Protein AF-A0A0W0Z519-F1 (afdb_monomer_lite)

Radius of gyration: 29.98 Å; chains: 1; bounding box: 74×45×87 Å

pLDDT: mean 71.34, std 19.14, range [30.98, 95.44]

Sequence (289 aa):
MKCSACGYVRKGTDLAPAWQCPSCKIAYIKSECGLLWMSIHPTEKDIPKNMNAAYIIFNGNKLYHFNKINKFPLSDGVTLNEDNRKAVVLILAQLKSSIKVSEEQKILSKNLTQEQINIFKAIMSSKNEHSSNGSSKWYRWLLSLSRCYKKNRSENPEINDKTATEILENNFLNRHLKLILLFLNIFLVVVWMFYLTNSYYNPEINNKIQNESSKNINTKAANHAATINLSGIDLNKISNYAEASATLASDCKINVQVYHKYDENCKKSLKLLREIEPEFKKHLKCNKK

Foldseek 3Di:
DAAQQQRDDDDPPQPDPPQADSPQRDGSVQRFEFEKEAADDDDPVLDPPSHQWYWYQYLLFWIWIDGNRVDDDTDPTQGQDPLLSVLVVVQLVVLVDDDDPPDRMDTSGRHDDSVNSVSSVVSVVCVVPPDDDPPPPVSVVVVVVVVVVVVPPPDDDDDDDDPCPVVVVVVVVVVVVVVVVVVVVVVVVVVVVVVVVVVVPPPPPVVPPPDPPDDDDDDDDDDPPPPPPPVPDPVVLVVVLVVLLVVLVVVQVCCCSSPVDRDVSVVSSVVSVVVCVVVVVVPVVPPDD

Secondary structure (DSSP, 8-state):
-B-TTT-PBPPTT--S-TTB-TTT--BGGG--EEEEEESS---GGGS-TT-SEEEEEETTTEEEEEEGGG-SPP---EE--HHHHHHHHHHHHHTT----TT-SEEEEES---HHHHHHHHHHHHGGG--SSS-HHHHHHHHHHHHHHHTT---------SSSHHHHHHHHHHHHHHHHHHHHHHHHHHHHHHHHHHHHHT-TTSTTSSS---S----------------TT--HHHHHHHHHHHHHHHHHHHHHHHHH----HHHHHHHHHHHHHHHHHHHHHTTS--

Structure (mmCIF, N/CA/C/O backbone):
data_AF-A0A0W0Z519-F1
#
_entry.id   AF-A0A0W0Z519-F1
#
loop_
_atom_site.group_PDB
_atom_site.id
_atom_site.type_symbol
_atom_site.label_atom_id
_atom_site.label_alt_id
_atom_site.label_comp_id
_atom_site.label_asym_id
_atom_site.label_entity_id
_atom_site.label_seq_id
_atom_site.pdbx_PDB_ins_code
_atom_site.Cartn_x
_atom_site.Cartn_y
_atom_site.Cartn_z
_atom_site.occupancy
_atom_site.B_iso_or_equiv
_atom_site.auth_seq_id
_atom_site.auth_comp_id
_atom_site.auth_asym_id
_atom_site.auth_atom_id
_atom_site.pdbx_PDB_model_num
ATOM 1 N N . MET A 1 1 ? 11.277 -15.869 -14.700 1.00 81.44 1 MET A N 1
ATOM 2 C CA . MET A 1 1 ? 11.768 -14.908 -13.679 1.00 81.44 1 MET A CA 1
ATOM 3 C C . MET A 1 1 ? 10.829 -13.708 -13.606 1.00 81.44 1 MET A C 1
ATOM 5 O O . MET A 1 1 ? 10.477 -13.185 -14.658 1.00 81.44 1 MET A O 1
ATOM 9 N N . LYS A 1 2 ? 10.395 -13.278 -12.413 1.00 83.00 2 LYS A N 1
ATOM 10 C CA . LYS A 1 2 ? 9.504 -12.115 -12.245 1.00 83.00 2 LYS A CA 1
ATOM 11 C C . LYS A 1 2 ? 10.285 -10.913 -11.710 1.00 83.00 2 LYS A C 1
ATOM 13 O O . LYS A 1 2 ? 11.091 -11.066 -10.802 1.00 83.00 2 LYS A O 1
ATOM 18 N N . CYS A 1 3 ? 10.079 -9.733 -12.290 1.00 83.94 3 CYS A N 1
ATOM 19 C CA . CYS A 1 3 ? 10.757 -8.504 -11.875 1.00 83.94 3 CYS A CA 1
ATOM 20 C C . CYS A 1 3 ? 10.106 -7.932 -10.616 1.00 83.94 3 CYS A C 1
ATOM 22 O O . CYS A 1 3 ? 8.924 -7.609 -10.661 1.00 83.94 3 CYS A O 1
ATOM 24 N N . SER A 1 4 ? 10.855 -7.728 -9.532 1.00 73.62 4 SER A N 1
ATOM 25 C CA . SER A 1 4 ? 10.299 -7.124 -8.311 1.00 73.62 4 SER A CA 1
ATOM 26 C C . SER A 1 4 ? 10.063 -5.613 -8.424 1.00 73.62 4 SER A C 1
ATOM 28 O O . SER A 1 4 ? 9.281 -5.074 -7.660 1.00 73.62 4 SER A O 1
ATOM 30 N N . ALA A 1 5 ? 10.662 -4.922 -9.400 1.00 75.44 5 ALA A N 1
ATOM 31 C CA . ALA A 1 5 ? 10.444 -3.484 -9.582 1.00 75.44 5 ALA A CA 1
ATOM 32 C C . ALA A 1 5 ? 9.151 -3.178 -10.344 1.00 75.44 5 ALA A C 1
ATOM 34 O O . ALA A 1 5 ? 8.390 -2.301 -9.962 1.00 75.44 5 ALA A O 1
ATOM 35 N N . CYS A 1 6 ? 8.896 -3.903 -11.436 1.00 76.75 6 CYS A N 1
ATOM 36 C CA . CYS A 1 6 ? 7.752 -3.635 -12.309 1.00 76.75 6 CYS A CA 1
ATOM 37 C C . CYS A 1 6 ? 6.797 -4.817 -12.442 1.00 76.75 6 CYS A C 1
ATOM 39 O O . CYS A 1 6 ? 5.911 -4.768 -13.283 1.00 76.75 6 CYS A O 1
ATOM 41 N N . GLY A 1 7 ? 6.975 -5.913 -11.701 1.00 76.25 7 GLY A N 1
ATOM 42 C CA . GLY A 1 7 ? 6.134 -7.117 -11.725 1.00 76.25 7 GLY A CA 1
ATOM 43 C C . GLY A 1 7 ? 6.073 -7.898 -13.047 1.00 76.25 7 GLY A C 1
ATOM 44 O O . GLY A 1 7 ? 5.294 -8.846 -13.121 1.00 76.25 7 GLY A O 1
ATOM 45 N N . TYR A 1 8 ? 6.830 -7.520 -14.082 1.00 84.94 8 TYR A N 1
ATOM 46 C CA . TYR A 1 8 ? 6.851 -8.220 -15.371 1.00 84.94 8 TYR A CA 1
ATOM 47 C C . TYR A 1 8 ? 7.369 -9.657 -15.218 1.00 84.94 8 TYR A C 1
ATOM 49 O O . TYR A 1 8 ? 8.371 -9.887 -14.535 1.00 84.94 8 TYR A O 1
ATOM 57 N N . VAL A 1 9 ? 6.704 -10.617 -15.864 1.00 88.12 9 VAL A N 1
ATOM 58 C CA . VAL A 1 9 ? 7.121 -12.024 -15.897 1.00 88.12 9 VAL A CA 1
ATOM 59 C C . VAL A 1 9 ? 7.846 -12.285 -17.209 1.00 88.12 9 VAL A C 1
ATOM 61 O O . VAL A 1 9 ? 7.256 -12.177 -18.279 1.00 88.12 9 VAL A O 1
ATOM 64 N N . ARG A 1 10 ? 9.131 -12.628 -17.108 1.00 89.00 10 ARG A N 1
ATOM 65 C CA . ARG A 1 10 ? 9.998 -12.897 -18.253 1.00 89.00 10 ARG A CA 1
ATOM 66 C C . ARG A 1 10 ? 9.530 -14.099 -19.063 1.00 89.00 10 ARG A C 1
ATOM 68 O O . ARG A 1 10 ? 9.311 -15.165 -18.486 1.00 89.00 10 ARG A O 1
ATOM 75 N N . LYS A 1 11 ? 9.456 -13.917 -20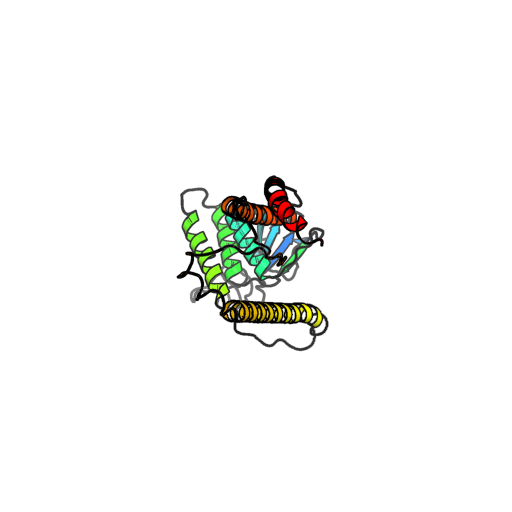.378 1.00 94.12 11 LYS A N 1
ATOM 76 C CA . LYS A 1 11 ? 9.182 -14.936 -21.392 1.00 94.12 11 LYS A CA 1
ATOM 77 C C . LYS A 1 11 ? 10.499 -15.453 -21.977 1.00 94.12 11 LYS A C 1
ATOM 79 O O . LYS A 1 11 ? 11.495 -14.733 -22.004 1.00 94.12 11 LYS A O 1
ATOM 84 N N . GLY A 1 12 ? 10.504 -16.693 -22.468 1.00 92.00 12 GLY A N 1
ATOM 85 C CA . GLY A 1 12 ? 11.681 -17.280 -23.130 1.00 92.00 12 GLY A CA 1
ATOM 86 C C . GLY A 1 12 ? 12.095 -16.536 -24.406 1.00 92.00 12 GLY A C 1
ATOM 87 O O . GLY A 1 12 ? 13.262 -16.543 -24.766 1.00 92.00 12 GLY A O 1
ATOM 88 N N . THR A 1 13 ? 11.153 -15.834 -25.038 1.00 94.19 13 THR A N 1
ATOM 89 C CA . THR A 1 13 ? 11.354 -15.039 -26.257 1.00 94.19 13 THR A CA 1
ATOM 90 C C . THR A 1 13 ? 11.883 -13.623 -25.996 1.00 94.19 13 THR A C 1
ATOM 92 O O . THR A 1 13 ? 12.032 -12.847 -26.935 1.00 94.19 13 THR A O 1
ATOM 95 N N . ASP A 1 14 ? 12.111 -13.232 -24.737 1.00 94.06 14 ASP A N 1
ATOM 96 C CA . ASP A 1 14 ? 12.560 -11.877 -24.412 1.00 94.06 14 ASP A CA 1
ATOM 97 C C . ASP A 1 14 ? 14.048 -11.683 -24.742 1.00 94.06 14 ASP A C 1
ATOM 99 O O . ASP A 1 14 ? 14.912 -12.339 -24.161 1.00 94.06 14 ASP A O 1
ATOM 103 N N . LEU A 1 15 ? 14.343 -10.705 -25.605 1.00 92.19 15 LEU A N 1
ATOM 104 C CA . LEU A 1 15 ? 15.694 -10.423 -26.114 1.00 92.19 15 LEU A CA 1
ATOM 105 C C . LEU A 1 15 ? 16.632 -9.712 -25.118 1.00 92.19 15 LEU A C 1
ATOM 107 O O . LEU A 1 15 ? 17.822 -9.576 -25.383 1.00 92.19 15 LEU A O 1
ATOM 111 N N . ALA A 1 16 ? 16.128 -9.210 -23.985 1.00 91.00 16 ALA A N 1
ATOM 112 C CA . ALA A 1 16 ? 16.980 -8.532 -23.000 1.00 91.00 16 ALA A CA 1
ATOM 113 C C . ALA A 1 16 ? 17.974 -9.517 -22.350 1.00 91.00 16 ALA A C 1
ATOM 115 O O . ALA A 1 16 ? 17.658 -10.696 -22.248 1.00 91.00 16 ALA A O 1
ATOM 116 N N . PRO A 1 17 ? 19.130 -9.089 -21.818 1.00 91.62 17 PRO A N 1
ATOM 117 C CA . PRO A 1 17 ? 20.019 -9.972 -21.055 1.00 91.62 17 PRO A CA 1
ATOM 118 C C . PRO A 1 17 ? 19.316 -10.634 -19.859 1.00 91.62 17 PRO A C 1
ATOM 120 O O . PRO A 1 17 ? 18.427 -10.028 -19.261 1.00 91.62 17 PRO A O 1
ATOM 123 N N . ALA A 1 18 ? 19.706 -11.859 -19.477 1.00 88.50 18 ALA A N 1
ATOM 124 C CA . ALA A 1 18 ? 19.053 -12.642 -18.409 1.00 88.50 18 ALA A CA 1
ATOM 125 C C . ALA A 1 18 ? 18.948 -11.900 -17.062 1.00 88.50 18 ALA A C 1
ATOM 127 O O . ALA A 1 18 ? 17.966 -12.045 -16.337 1.00 88.50 18 ALA A O 1
ATOM 128 N N . TRP A 1 19 ? 19.928 -11.048 -16.759 1.00 88.94 19 TRP A N 1
ATOM 129 C CA . TRP A 1 19 ? 19.991 -10.247 -15.538 1.00 88.94 19 TRP A CA 1
ATOM 130 C C . TRP A 1 19 ? 19.114 -8.981 -15.571 1.00 88.94 19 TRP A C 1
ATOM 132 O O . TRP A 1 19 ? 18.954 -8.343 -14.530 1.00 88.94 19 TRP A O 1
ATOM 142 N N . GLN A 1 20 ? 18.520 -8.617 -16.713 1.00 90.06 20 GLN A N 1
ATOM 143 C CA . GLN A 1 20 ? 17.746 -7.386 -16.906 1.00 90.06 20 GLN A CA 1
ATOM 144 C C . GLN A 1 20 ? 16.272 -7.670 -17.212 1.00 90.06 20 GLN A C 1
ATOM 146 O O . GLN A 1 20 ? 15.936 -8.530 -18.027 1.00 90.06 20 GLN A O 1
ATOM 151 N N . CYS A 1 21 ? 15.368 -6.904 -16.602 1.00 89.06 21 CYS A N 1
ATOM 152 C CA . CYS A 1 21 ? 13.955 -6.948 -16.949 1.00 89.06 21 CYS A CA 1
ATOM 153 C C . CYS A 1 21 ? 13.724 -6.327 -18.339 1.00 89.06 21 CYS A C 1
ATOM 155 O O . CYS A 1 21 ? 14.048 -5.158 -18.534 1.00 89.06 21 CYS A O 1
ATOM 157 N N . PRO A 1 22 ? 13.111 -7.031 -19.302 1.00 90.06 22 PRO A N 1
ATOM 158 C CA . PRO A 1 22 ? 12.896 -6.493 -20.647 1.00 90.06 22 PRO A CA 1
ATOM 159 C C . PRO A 1 22 ? 11.855 -5.367 -20.683 1.00 90.06 22 PRO A C 1
ATOM 161 O O . PRO A 1 22 ? 11.956 -4.508 -21.557 1.00 90.06 22 PRO A O 1
ATOM 164 N N . SER A 1 23 ? 10.909 -5.346 -19.735 1.00 87.00 23 SER A N 1
ATOM 165 C CA . SER A 1 23 ? 9.848 -4.334 -19.650 1.00 87.00 23 SER A CA 1
ATOM 166 C C . SER A 1 23 ? 10.350 -3.021 -19.053 1.00 87.00 23 SER A C 1
ATOM 168 O O . SER A 1 23 ? 10.234 -1.982 -19.690 1.00 87.00 23 SER A O 1
ATOM 170 N N . CYS A 1 24 ? 10.948 -3.053 -17.857 1.00 82.31 24 CYS A N 1
ATOM 171 C CA . CYS A 1 24 ? 11.393 -1.829 -17.185 1.00 82.31 24 CYS A CA 1
ATOM 172 C C . CYS A 1 24 ? 12.889 -1.546 -17.313 1.00 82.31 24 CYS A C 1
ATOM 174 O O . CYS A 1 24 ? 13.325 -0.524 -16.810 1.00 82.31 24 CYS A O 1
ATOM 176 N N . LYS A 1 25 ? 13.681 -2.438 -17.921 1.00 86.38 25 LYS A N 1
ATOM 177 C CA . LYS A 1 25 ? 15.147 -2.338 -18.072 1.00 86.38 25 LYS A CA 1
ATOM 178 C C . LYS A 1 25 ? 15.949 -2.299 -16.755 1.00 86.38 25 LYS A C 1
ATOM 180 O O . LYS A 1 25 ? 17.161 -2.102 -16.785 1.00 86.38 25 LYS A O 1
ATOM 185 N N . ILE A 1 26 ? 15.323 -2.565 -15.604 1.00 83.00 26 ILE A N 1
ATOM 186 C CA . ILE A 1 26 ? 16.002 -2.687 -14.299 1.00 83.00 26 ILE A CA 1
ATOM 187 C C . ILE A 1 26 ? 16.648 -4.072 -14.179 1.00 83.00 26 ILE A C 1
ATOM 189 O O . ILE A 1 26 ? 16.030 -5.082 -14.521 1.00 83.00 26 ILE A O 1
ATOM 193 N N . ALA A 1 27 ? 17.877 -4.128 -13.661 1.00 82.12 27 ALA A N 1
ATOM 194 C CA . ALA A 1 27 ? 18.523 -5.388 -13.305 1.00 82.12 27 ALA A CA 1
ATOM 195 C C . ALA A 1 27 ? 17.759 -6.089 -12.170 1.00 82.12 27 ALA A C 1
ATOM 197 O O . ALA A 1 27 ? 17.487 -5.468 -11.144 1.00 82.12 27 ALA A O 1
ATOM 198 N N . TYR A 1 28 ? 17.460 -7.380 -12.309 1.00 76.25 28 TYR A N 1
ATOM 199 C CA . TYR A 1 28 ? 16.688 -8.133 -11.311 1.00 76.25 28 TYR A CA 1
ATOM 200 C C . TYR A 1 28 ? 17.338 -8.170 -9.920 1.00 76.25 28 TYR A C 1
ATOM 202 O O . TYR A 1 28 ? 16.652 -8.298 -8.917 1.00 76.25 28 TYR A O 1
ATOM 210 N N . ILE A 1 29 ? 18.662 -8.043 -9.851 1.00 70.19 29 ILE A N 1
ATOM 211 C CA . ILE A 1 29 ? 19.415 -8.043 -8.588 1.00 70.19 29 ILE A CA 1
ATOM 212 C C . ILE A 1 29 ? 19.294 -6.681 -7.878 1.00 70.19 29 ILE A C 1
ATOM 214 O O . ILE A 1 29 ? 19.500 -6.578 -6.677 1.00 70.19 29 ILE A O 1
ATOM 218 N N . LYS A 1 30 ? 18.933 -5.619 -8.612 1.00 66.75 30 LYS A N 1
ATOM 219 C CA . LYS A 1 30 ? 18.813 -4.246 -8.097 1.00 66.75 30 LYS A CA 1
ATOM 220 C C . LYS A 1 30 ? 17.359 -3.778 -7.995 1.00 66.75 30 LYS A C 1
ATOM 222 O O . LYS A 1 30 ? 17.110 -2.588 -7.832 1.00 66.75 30 LYS A O 1
ATOM 227 N N . SER A 1 31 ? 16.375 -4.661 -8.151 1.00 63.75 31 SER A N 1
ATOM 228 C CA . SER A 1 31 ? 14.968 -4.268 -8.267 1.00 63.75 31 SER A CA 1
ATOM 229 C C . SER A 1 31 ? 14.262 -4.063 -6.921 1.00 63.75 31 SER A C 1
ATOM 231 O O . SER A 1 31 ? 13.120 -4.493 -6.750 1.00 63.75 31 SER A O 1
ATOM 233 N N . GLU A 1 32 ? 14.918 -3.387 -5.976 1.00 75.88 32 GLU A N 1
ATOM 234 C CA . GLU A 1 32 ? 14.267 -2.906 -4.754 1.00 75.88 32 GLU A CA 1
ATOM 235 C C . GLU A 1 32 ? 13.130 -1.951 -5.147 1.00 75.88 32 GLU A C 1
ATOM 237 O O . GLU A 1 32 ? 13.342 -0.960 -5.858 1.00 75.88 32 GLU A O 1
ATOM 242 N N . CYS A 1 33 ? 11.911 -2.308 -4.741 1.00 85.75 33 CYS A N 1
ATOM 243 C CA . CYS A 1 33 ? 10.714 -1.499 -4.921 1.00 85.75 33 CYS A CA 1
ATOM 244 C C . CYS A 1 33 ? 10.247 -1.046 -3.543 1.00 85.75 33 CYS A C 1
ATOM 246 O O . CYS A 1 33 ? 9.752 -1.856 -2.754 1.00 85.75 33 CYS A O 1
ATOM 248 N N . GLY A 1 34 ? 10.454 0.236 -3.256 1.00 90.31 34 GLY A N 1
ATOM 249 C CA . GLY A 1 34 ? 10.141 0.817 -1.958 1.00 90.31 34 GLY A CA 1
ATOM 250 C C . GLY A 1 34 ? 8.715 1.349 -1.855 1.00 90.31 34 GLY A C 1
ATOM 251 O O . GLY A 1 34 ? 8.050 1.616 -2.858 1.00 90.31 34 GLY A O 1
ATOM 252 N N . LEU A 1 35 ? 8.279 1.559 -0.615 1.00 92.25 35 LEU A N 1
ATOM 253 C CA . LEU A 1 35 ? 7.115 2.372 -0.280 1.00 92.25 35 LEU A CA 1
ATOM 254 C C . LEU A 1 35 ? 7.571 3.570 0.545 1.00 92.25 35 LEU A C 1
ATOM 256 O O . LEU A 1 35 ? 8.212 3.400 1.586 1.00 92.25 35 LEU A O 1
ATOM 260 N N . LEU A 1 36 ? 7.219 4.766 0.090 1.00 92.12 36 LEU A N 1
ATOM 261 C CA . LEU A 1 36 ? 7.507 6.016 0.777 1.00 92.12 36 LEU A CA 1
ATOM 262 C C . LEU A 1 36 ? 6.215 6.737 1.137 1.00 92.12 36 LEU A C 1
ATOM 264 O O . LEU A 1 36 ? 5.207 6.639 0.436 1.00 92.12 36 LEU A O 1
ATOM 268 N N . TRP A 1 37 ? 6.284 7.491 2.223 1.00 91.12 37 TRP A N 1
ATOM 269 C CA . TRP A 1 37 ? 5.297 8.487 2.600 1.00 91.12 37 TRP A CA 1
ATOM 270 C C . TRP A 1 37 ? 5.930 9.869 2.534 1.00 91.12 37 TRP A C 1
ATOM 272 O O . TRP A 1 37 ? 7.050 10.047 3.019 1.00 91.12 37 TRP A O 1
ATOM 282 N N . MET A 1 38 ? 5.221 10.830 1.948 1.00 90.06 38 MET A N 1
ATOM 283 C CA . MET A 1 38 ? 5.683 12.210 1.810 1.00 90.06 38 MET A CA 1
ATOM 284 C C . MET A 1 38 ? 4.545 13.200 2.056 1.00 90.06 38 MET A C 1
ATOM 286 O O . MET A 1 38 ? 3.409 12.978 1.621 1.00 90.06 38 MET A O 1
ATOM 290 N N . SER A 1 39 ? 4.858 14.302 2.736 1.00 84.62 39 SER A N 1
ATOM 291 C CA . SER A 1 39 ? 3.940 15.438 2.923 1.00 84.62 39 SER A CA 1
ATOM 292 C C . SER A 1 39 ? 4.161 16.561 1.900 1.00 84.62 39 SER A C 1
ATOM 294 O O . SER A 1 39 ? 3.265 17.368 1.644 1.00 84.62 39 SER A O 1
ATOM 296 N N . ILE A 1 40 ? 5.334 16.578 1.262 1.00 85.62 40 ILE A N 1
ATOM 297 C CA . ILE A 1 40 ? 5.710 17.499 0.182 1.00 85.62 40 ILE A CA 1
ATOM 298 C C . ILE A 1 40 ? 5.677 16.804 -1.180 1.00 85.62 40 ILE A C 1
ATOM 300 O O . ILE A 1 40 ? 5.735 15.575 -1.265 1.00 85.62 40 ILE A O 1
ATOM 304 N N . HIS A 1 41 ? 5.479 17.585 -2.247 1.00 85.31 41 HIS A N 1
ATOM 305 C CA . HIS A 1 41 ? 5.353 17.014 -3.582 1.00 85.31 41 HIS A CA 1
ATOM 306 C C . HIS A 1 41 ? 6.659 16.295 -3.943 1.00 85.31 41 HIS A C 1
ATOM 308 O O . HIS A 1 41 ? 7.713 16.929 -3.899 1.00 85.31 41 HIS A O 1
ATOM 314 N N . PRO A 1 42 ? 6.607 14.997 -4.272 1.00 85.06 42 PRO A N 1
ATOM 315 C CA . PRO A 1 42 ? 7.810 14.201 -4.460 1.00 85.06 42 PRO A CA 1
ATOM 316 C C . PRO A 1 42 ? 8.669 14.723 -5.618 1.00 85.06 42 PRO A C 1
ATOM 318 O O . PRO A 1 42 ? 8.179 14.897 -6.735 1.00 85.06 42 PRO A O 1
ATOM 321 N N . THR A 1 43 ? 9.964 14.915 -5.375 1.00 85.50 43 THR A N 1
ATOM 322 C CA . THR A 1 43 ? 10.972 15.207 -6.405 1.00 85.50 43 THR A CA 1
ATOM 323 C C . THR A 1 43 ? 11.987 14.067 -6.517 1.00 85.50 43 THR A C 1
ATOM 325 O O . THR A 1 43 ? 12.089 13.211 -5.641 1.00 85.50 43 THR A O 1
ATOM 328 N N . GLU A 1 44 ? 12.763 14.022 -7.605 1.00 82.88 44 GLU A N 1
ATOM 329 C CA . GLU A 1 44 ? 13.779 12.974 -7.798 1.00 82.88 44 GLU A CA 1
ATOM 330 C C . GLU A 1 44 ? 14.835 12.982 -6.687 1.00 82.88 44 GLU A C 1
ATOM 332 O O . GLU A 1 44 ? 15.318 11.928 -6.280 1.00 82.88 44 GLU A O 1
ATOM 337 N N . LYS A 1 45 ? 15.164 14.174 -6.173 1.00 86.38 45 LYS A N 1
ATOM 338 C CA . LYS A 1 45 ? 16.168 14.365 -5.119 1.00 86.38 45 LYS A CA 1
ATOM 339 C C . LYS A 1 45 ? 15.744 13.733 -3.798 1.00 86.38 45 LYS A C 1
ATOM 341 O O . LYS A 1 45 ? 16.607 13.322 -3.027 1.00 86.38 45 LYS A O 1
ATOM 346 N N . ASP A 1 46 ? 14.438 13.626 -3.582 1.00 86.19 46 ASP A N 1
ATOM 347 C CA . ASP A 1 46 ? 13.871 13.066 -2.362 1.00 86.19 46 ASP A CA 1
ATOM 348 C C . ASP A 1 46 ? 13.892 11.532 -2.400 1.00 86.19 46 ASP A C 1
ATOM 350 O O . ASP A 1 46 ? 13.767 10.867 -1.379 1.00 86.19 46 ASP A O 1
ATOM 354 N N . ILE A 1 47 ? 14.080 10.907 -3.563 1.00 86.62 47 ILE A N 1
ATOM 355 C CA . ILE A 1 47 ? 14.064 9.448 -3.664 1.00 86.62 47 ILE A CA 1
ATOM 356 C C . ILE A 1 47 ? 15.468 8.894 -3.376 1.00 86.62 47 ILE A C 1
ATOM 358 O O . ILE A 1 47 ? 16.444 9.332 -3.992 1.00 86.62 47 ILE A O 1
ATOM 362 N N . PRO A 1 48 ? 15.614 7.898 -2.475 1.00 86.75 48 PRO A N 1
ATOM 363 C CA . PRO A 1 48 ? 16.911 7.304 -2.173 1.00 86.75 48 PRO A CA 1
ATOM 364 C C . PRO A 1 48 ? 17.637 6.833 -3.439 1.00 86.75 48 PRO A C 1
ATOM 366 O O . PRO A 1 48 ? 17.082 6.085 -4.243 1.00 86.75 48 PRO A O 1
ATOM 369 N N . LYS A 1 49 ? 18.909 7.224 -3.602 1.00 83.69 49 LYS A N 1
ATOM 370 C CA . LYS A 1 49 ? 19.704 6.964 -4.824 1.00 83.69 49 LYS A CA 1
ATOM 371 C C . LYS A 1 49 ? 19.792 5.481 -5.210 1.00 83.69 49 LYS A C 1
ATOM 373 O O . LYS A 1 49 ? 20.002 5.163 -6.387 1.00 83.69 49 LYS A O 1
ATOM 378 N N . ASN A 1 50 ? 19.665 4.592 -4.225 1.00 81.19 50 ASN A N 1
ATOM 379 C CA . ASN A 1 50 ? 19.693 3.140 -4.380 1.00 81.19 50 ASN A CA 1
ATOM 380 C C . ASN A 1 50 ? 18.352 2.537 -4.839 1.00 81.19 50 ASN A C 1
ATOM 382 O O . ASN A 1 50 ? 18.353 1.404 -5.315 1.00 81.19 50 ASN A O 1
ATOM 386 N N . MET A 1 51 ? 17.234 3.266 -4.754 1.00 84.75 51 MET A N 1
ATOM 387 C CA . MET A 1 51 ? 15.935 2.786 -5.229 1.00 84.75 51 MET A CA 1
ATOM 388 C C . MET A 1 51 ? 15.796 2.981 -6.738 1.00 84.75 51 MET A C 1
ATOM 390 O O . MET A 1 51 ? 15.979 4.075 -7.272 1.00 84.75 51 MET A O 1
ATOM 394 N N . ASN A 1 52 ? 15.430 1.905 -7.435 1.00 83.62 52 ASN A N 1
ATOM 395 C CA . ASN A 1 52 ? 15.142 1.961 -8.869 1.00 83.62 52 ASN A CA 1
ATOM 396 C C . ASN A 1 52 ? 13.649 2.139 -9.158 1.00 83.62 52 ASN A C 1
ATOM 398 O O . ASN A 1 52 ? 13.295 2.673 -10.208 1.00 83.62 52 ASN A O 1
ATOM 402 N N . ALA A 1 53 ? 12.785 1.712 -8.236 1.00 87.38 53 ALA A N 1
ATOM 403 C CA . ALA A 1 53 ? 11.353 1.944 -8.299 1.00 87.38 53 ALA A CA 1
ATOM 404 C C . ALA A 1 53 ? 10.797 2.230 -6.903 1.00 87.38 53 ALA A C 1
ATOM 406 O O . ALA A 1 53 ? 11.295 1.704 -5.905 1.00 87.38 53 ALA A O 1
ATOM 407 N N . ALA A 1 54 ? 9.750 3.044 -6.836 1.00 90.94 54 ALA A N 1
ATOM 408 C CA . ALA A 1 54 ? 9.066 3.320 -5.584 1.00 90.94 54 ALA A CA 1
ATOM 409 C C . ALA A 1 54 ? 7.597 3.671 -5.803 1.00 90.94 54 ALA A C 1
ATOM 411 O O . ALA A 1 54 ? 7.242 4.351 -6.765 1.00 90.94 54 ALA A O 1
ATOM 412 N N . TYR A 1 55 ? 6.759 3.254 -4.862 1.00 92.31 55 TYR A N 1
ATOM 413 C CA . TYR A 1 55 ? 5.426 3.810 -4.684 1.00 92.31 55 TYR A CA 1
ATOM 414 C C . TYR A 1 55 ? 5.486 4.877 -3.600 1.00 92.31 55 TYR A C 1
ATOM 416 O O . TYR A 1 55 ? 6.081 4.665 -2.544 1.00 92.31 55 TYR A O 1
ATOM 424 N N . ILE A 1 56 ? 4.895 6.035 -3.869 1.00 93.25 56 ILE A N 1
ATOM 425 C CA . ILE A 1 56 ? 4.951 7.183 -2.967 1.00 93.25 56 ILE A CA 1
ATOM 426 C C . ILE A 1 56 ? 3.523 7.583 -2.631 1.00 93.25 56 ILE A C 1
ATOM 428 O O . ILE A 1 56 ? 2.747 7.946 -3.517 1.00 93.25 56 ILE A O 1
ATOM 432 N N . ILE A 1 57 ? 3.178 7.510 -1.351 1.00 92.75 57 ILE A N 1
ATOM 433 C CA . ILE A 1 57 ? 1.916 8.018 -0.829 1.00 92.75 57 ILE A CA 1
ATOM 434 C C . ILE A 1 57 ? 2.142 9.473 -0.436 1.00 92.75 57 ILE A C 1
ATOM 436 O O . ILE A 1 57 ? 2.921 9.772 0.467 1.00 92.75 57 ILE A O 1
ATOM 440 N N . PHE A 1 58 ? 1.454 10.370 -1.126 1.00 90.31 58 PHE A N 1
ATOM 441 C CA . PHE A 1 58 ? 1.534 11.805 -0.909 1.00 90.31 58 PHE A CA 1
ATOM 442 C C . PHE A 1 58 ? 0.286 12.289 -0.176 1.00 90.31 58 PHE A C 1
ATOM 444 O O . PHE A 1 58 ? -0.834 12.034 -0.635 1.00 90.31 58 PHE A O 1
ATOM 451 N N . ASN A 1 59 ? 0.481 12.968 0.958 1.00 85.06 59 ASN A N 1
ATOM 452 C CA . ASN A 1 59 ? -0.592 13.529 1.793 1.00 85.06 59 ASN A CA 1
ATOM 453 C C . ASN A 1 59 ? -1.739 12.545 2.101 1.00 85.06 59 ASN A C 1
ATOM 455 O O . ASN A 1 59 ? -2.896 12.935 2.258 1.00 85.06 59 ASN A O 1
ATOM 459 N N . GLY A 1 60 ? -1.435 11.244 2.131 1.00 83.75 60 GLY A N 1
ATOM 460 C CA . GLY A 1 60 ? -2.399 10.174 2.399 1.00 83.75 60 GLY A CA 1
ATOM 461 C C . GLY A 1 60 ? -3.513 9.985 1.365 1.00 83.75 60 GLY A C 1
ATOM 462 O O . GLY A 1 60 ? -4.372 9.128 1.567 1.00 83.75 60 GLY A O 1
ATOM 463 N N . ASN A 1 61 ? -3.537 10.750 0.272 1.00 87.94 61 ASN A N 1
ATOM 464 C CA . ASN A 1 61 ? -4.654 10.745 -0.677 1.00 87.94 61 ASN A CA 1
ATOM 465 C C . ASN A 1 61 ? -4.238 10.640 -2.146 1.00 87.94 61 ASN A C 1
ATOM 467 O O . ASN A 1 61 ? -5.105 10.464 -3.001 1.00 87.94 61 ASN A O 1
ATOM 471 N N . LYS A 1 62 ? -2.943 10.714 -2.458 1.00 92.19 62 LYS A N 1
ATOM 472 C CA . LYS A 1 62 ? -2.427 10.475 -3.806 1.00 92.19 62 LYS A CA 1
ATOM 473 C C . LYS A 1 62 ? -1.351 9.407 -3.781 1.00 92.19 62 LYS A C 1
ATOM 475 O O . LYS A 1 62 ? -0.534 9.353 -2.866 1.00 92.19 62 LYS A O 1
ATOM 480 N N . LEU A 1 63 ? -1.347 8.581 -4.815 1.00 93.19 63 LEU A N 1
ATOM 481 C CA . LEU A 1 63 ? -0.328 7.574 -5.051 1.00 93.19 63 LEU A CA 1
ATOM 482 C C . LEU A 1 63 ? 0.455 7.938 -6.304 1.00 93.19 63 LEU A C 1
ATOM 484 O O . LEU A 1 63 ? -0.127 8.107 -7.373 1.00 93.19 63 LEU A O 1
ATOM 488 N N . TYR A 1 64 ? 1.769 8.023 -6.172 1.00 92.00 64 TYR A N 1
ATOM 489 C CA . TYR A 1 64 ? 2.690 8.190 -7.284 1.00 92.00 64 TYR A CA 1
ATOM 490 C C . TYR A 1 64 ? 3.507 6.918 -7.472 1.00 92.00 64 TYR A C 1
ATOM 492 O O . TYR A 1 64 ? 3.744 6.160 -6.527 1.00 92.00 64 TYR A O 1
ATOM 500 N N . HIS A 1 65 ? 3.966 6.707 -8.700 1.00 90.12 65 HIS A N 1
ATOM 501 C CA . HIS A 1 65 ? 4.907 5.650 -9.022 1.00 90.12 65 HIS A CA 1
ATOM 502 C C . HIS A 1 65 ? 6.152 6.258 -9.657 1.00 90.12 65 HIS A C 1
ATOM 504 O O . HIS A 1 65 ? 6.083 6.924 -10.691 1.00 90.12 65 HIS A O 1
ATOM 510 N N . PHE A 1 66 ? 7.289 6.003 -9.028 1.00 88.12 66 PHE A N 1
ATOM 511 C CA . PHE A 1 66 ? 8.602 6.361 -9.522 1.00 88.12 66 PHE A CA 1
ATOM 512 C C . PHE A 1 66 ? 9.267 5.159 -10.181 1.00 88.12 66 PHE A C 1
ATOM 514 O O . PHE A 1 66 ? 9.293 4.064 -9.618 1.00 88.12 66 PHE A O 1
ATOM 521 N N . ASN A 1 67 ? 9.883 5.395 -11.336 1.00 85.69 67 ASN A N 1
ATOM 522 C CA . ASN A 1 67 ? 10.813 4.471 -11.964 1.00 85.69 67 ASN A CA 1
ATOM 523 C C . ASN A 1 67 ? 12.006 5.268 -12.497 1.00 85.69 67 ASN A C 1
ATOM 525 O O . ASN A 1 67 ? 11.844 6.105 -13.385 1.00 85.69 67 ASN A O 1
ATOM 529 N N . LYS A 1 68 ? 13.203 4.958 -11.993 1.00 82.31 68 LYS A N 1
ATOM 530 C CA . LYS A 1 68 ? 14.457 5.656 -12.309 1.00 82.31 68 LYS A CA 1
ATOM 531 C C . LYS A 1 68 ? 14.770 5.706 -13.807 1.00 82.31 68 LYS A C 1
ATOM 533 O O . LYS A 1 68 ? 15.425 6.630 -14.271 1.00 82.31 68 LYS A O 1
ATOM 538 N N . ILE A 1 69 ? 14.306 4.718 -14.570 1.00 77.12 69 ILE A N 1
ATOM 539 C CA . ILE A 1 69 ? 14.626 4.592 -15.999 1.00 77.12 69 ILE A CA 1
ATOM 540 C C . ILE A 1 69 ? 13.759 5.492 -16.871 1.00 77.12 69 ILE A C 1
ATOM 542 O O . ILE A 1 69 ? 14.237 5.987 -17.888 1.00 77.12 69 ILE A O 1
ATOM 546 N N . ASN A 1 70 ? 12.518 5.756 -16.464 1.00 68.31 70 ASN A N 1
ATOM 547 C CA . ASN A 1 70 ? 11.601 6.542 -17.286 1.00 68.31 70 ASN A CA 1
ATOM 548 C C . ASN A 1 70 ? 11.872 8.053 -17.216 1.00 68.31 70 ASN A C 1
ATOM 550 O O . ASN A 1 70 ? 11.226 8.788 -17.953 1.00 68.31 70 ASN A O 1
ATOM 554 N N . LYS A 1 71 ? 12.854 8.481 -16.399 1.00 58.81 71 LYS A N 1
ATOM 555 C CA . LYS A 1 71 ? 13.144 9.871 -16.014 1.00 58.81 71 LYS A CA 1
ATOM 556 C C . LYS A 1 71 ? 11.895 10.585 -15.463 1.00 58.81 71 LYS A C 1
ATOM 558 O O . LYS A 1 71 ? 10.756 10.212 -15.717 1.00 58.81 71 LYS A O 1
ATOM 563 N N . PHE A 1 72 ? 12.098 11.585 -14.614 1.00 59.00 72 PHE A N 1
ATOM 564 C CA . PHE A 1 72 ? 10.999 12.458 -14.191 1.00 59.00 72 PHE A CA 1
ATOM 565 C C . PHE A 1 72 ? 10.320 13.071 -15.436 1.00 59.00 72 PHE A C 1
ATOM 567 O O . PHE A 1 72 ? 11.028 13.380 -16.397 1.00 59.00 72 PHE A O 1
ATOM 574 N N . PRO A 1 73 ? 8.989 13.257 -15.457 1.00 54.00 73 PRO A N 1
ATOM 575 C CA . PRO A 1 73 ? 8.122 13.483 -14.303 1.00 54.00 73 PRO A CA 1
ATOM 576 C C . PRO A 1 73 ? 7.546 12.206 -13.676 1.00 54.00 73 PRO A C 1
ATOM 578 O O . PRO A 1 73 ? 7.224 11.237 -14.364 1.00 54.00 73 PRO A O 1
ATOM 581 N N . LEU A 1 74 ? 7.362 12.220 -12.350 1.00 66.62 74 LEU A N 1
ATOM 582 C CA . LEU A 1 74 ? 6.400 11.315 -11.717 1.00 66.62 74 LEU A CA 1
ATOM 583 C C . LEU A 1 74 ? 5.071 11.481 -12.457 1.00 66.62 74 LEU A C 1
ATOM 585 O O . LEU A 1 74 ? 4.626 12.610 -12.650 1.00 66.62 74 LEU A O 1
ATOM 589 N N . SER A 1 75 ? 4.442 10.374 -12.866 1.00 67.88 75 SER A N 1
ATOM 590 C CA . SER A 1 75 ? 3.043 10.376 -13.333 1.00 67.88 75 SER A CA 1
ATOM 591 C C . SER A 1 75 ? 2.204 11.315 -12.456 1.00 67.88 75 SER A C 1
ATOM 593 O O . SER A 1 75 ? 2.509 11.337 -11.265 1.00 67.88 75 SER A O 1
ATOM 595 N N . ASP A 1 76 ? 1.146 11.984 -12.946 1.00 79.56 76 ASP A N 1
ATOM 596 C CA . ASP A 1 76 ? 0.376 13.022 -12.192 1.00 79.56 76 ASP A CA 1
ATOM 597 C C . ASP A 1 76 ? -0.255 12.579 -10.849 1.00 79.56 76 ASP A C 1
ATOM 599 O O . ASP A 1 76 ? -1.076 13.273 -10.247 1.00 79.56 76 ASP A O 1
ATOM 603 N N . GLY A 1 77 ? 0.079 11.383 -10.395 1.00 85.38 77 GLY A N 1
ATOM 604 C CA . GLY A 1 77 ? -0.495 10.701 -9.276 1.00 85.38 77 GLY A CA 1
ATOM 605 C C . GLY A 1 77 ? -1.843 10.128 -9.669 1.00 85.38 77 GLY A C 1
ATOM 606 O O . GLY A 1 77 ? -2.475 10.498 -10.668 1.00 85.38 77 GLY A O 1
ATOM 607 N N . VAL A 1 78 ? -2.284 9.193 -8.848 1.00 91.06 78 VAL A N 1
ATOM 608 C CA . VAL A 1 78 ? -3.659 8.722 -8.830 1.00 91.06 78 VAL A CA 1
ATOM 609 C C . VAL A 1 78 ? -4.255 9.125 -7.497 1.00 91.06 78 VAL A C 1
ATOM 611 O O . VAL A 1 78 ? -3.707 8.799 -6.443 1.00 91.06 78 VAL A O 1
ATOM 614 N N . THR A 1 79 ? -5.366 9.858 -7.540 1.00 93.31 79 THR A N 1
ATOM 615 C CA . THR A 1 79 ? -6.144 10.161 -6.339 1.00 93.31 79 THR A CA 1
ATOM 616 C C . THR A 1 79 ? -6.746 8.865 -5.807 1.00 93.31 79 THR A C 1
ATOM 618 O O . THR A 1 79 ? -7.404 8.117 -6.532 1.00 93.31 79 THR A O 1
ATOM 621 N N . LEU A 1 80 ? -6.505 8.583 -4.534 1.00 90.88 80 LEU A N 1
ATOM 622 C CA . LEU A 1 80 ? -7.013 7.403 -3.858 1.00 90.88 80 LEU A CA 1
ATOM 623 C C . LEU A 1 80 ? -8.471 7.652 -3.463 1.00 90.88 80 LEU A C 1
ATOM 625 O O . LEU A 1 80 ? -8.750 8.437 -2.559 1.00 90.88 80 LEU A O 1
ATOM 629 N N . ASN A 1 81 ? -9.399 6.973 -4.136 1.00 91.38 81 ASN A N 1
ATOM 630 C CA . ASN A 1 81 ? -10.782 6.871 -3.673 1.00 91.38 81 ASN A CA 1
ATOM 631 C C . ASN A 1 81 ? -10.862 6.054 -2.366 1.00 91.38 81 ASN A C 1
ATOM 633 O O . ASN A 1 81 ? -9.863 5.508 -1.895 1.00 91.38 81 ASN A O 1
ATOM 637 N N . GLU A 1 82 ? -12.053 5.956 -1.780 1.00 86.25 82 GLU A N 1
ATOM 638 C CA . GLU A 1 82 ? -12.254 5.295 -0.486 1.00 86.25 82 GLU A CA 1
ATOM 639 C C . GLU A 1 82 ? -11.776 3.834 -0.462 1.00 86.25 82 GLU A C 1
ATOM 641 O O . GLU A 1 82 ? -11.094 3.405 0.471 1.00 86.25 82 GLU A O 1
ATOM 646 N N . ASP A 1 83 ? -12.061 3.072 -1.515 1.00 87.12 83 ASP A N 1
ATOM 647 C CA . ASP A 1 83 ? -11.676 1.661 -1.594 1.00 87.12 83 ASP A CA 1
ATOM 648 C C . ASP A 1 83 ? -10.164 1.488 -1.766 1.00 87.12 83 ASP A C 1
ATOM 650 O O . ASP A 1 83 ? -9.540 0.665 -1.087 1.00 87.12 83 ASP A O 1
ATOM 654 N N . ASN A 1 84 ? -9.548 2.317 -2.610 1.00 91.50 84 ASN A N 1
ATOM 655 C CA . ASN A 1 84 ? -8.103 2.339 -2.801 1.00 91.50 84 ASN A CA 1
ATOM 656 C C . ASN A 1 84 ? -7.394 2.773 -1.512 1.00 91.50 84 ASN A C 1
ATOM 658 O O . ASN A 1 84 ? -6.389 2.170 -1.137 1.00 91.50 84 ASN A O 1
ATOM 662 N N . ARG A 1 85 ? -7.938 3.756 -0.781 1.00 87.50 85 ARG A N 1
ATOM 663 C CA . ARG A 1 85 ? -7.431 4.158 0.541 1.00 87.50 85 ARG A CA 1
ATOM 664 C C . ARG A 1 85 ? -7.444 2.989 1.519 1.00 87.50 85 ARG A C 1
ATOM 666 O O . ARG A 1 85 ? -6.427 2.742 2.163 1.00 87.50 85 ARG A O 1
ATOM 673 N N . LYS A 1 86 ? -8.547 2.238 1.604 1.00 87.50 86 LYS A N 1
ATOM 674 C CA . LYS A 1 86 ? -8.639 1.046 2.468 1.00 87.50 86 LYS A CA 1
ATOM 675 C C . LYS A 1 86 ? -7.572 0.010 2.116 1.00 87.50 86 LYS A C 1
ATOM 677 O O . LYS A 1 86 ? -6.912 -0.509 3.015 1.00 87.50 86 LYS A O 1
ATOM 682 N N . ALA A 1 87 ? -7.351 -0.250 0.826 1.00 89.19 87 ALA A N 1
ATOM 683 C CA . ALA A 1 87 ? -6.303 -1.168 0.377 1.00 89.19 87 ALA A CA 1
ATOM 684 C C . ALA A 1 87 ? -4.899 -0.693 0.793 1.00 89.19 87 ALA A C 1
ATOM 686 O O . ALA A 1 87 ? -4.108 -1.482 1.311 1.00 89.19 87 ALA A O 1
ATOM 687 N N . VAL A 1 88 ? -4.604 0.601 0.640 1.00 88.81 88 VAL A N 1
ATOM 688 C CA . VAL A 1 88 ? -3.330 1.188 1.083 1.00 88.81 88 VAL A CA 1
ATOM 689 C C . VAL A 1 88 ? -3.162 1.069 2.599 1.00 88.81 88 VAL A C 1
ATOM 691 O O . VAL A 1 88 ? -2.109 0.635 3.060 1.00 88.81 88 VAL A O 1
ATOM 694 N N . VAL A 1 89 ? -4.198 1.375 3.385 1.00 85.75 89 VAL A N 1
ATOM 695 C CA . VAL A 1 89 ? -4.167 1.248 4.853 1.00 85.75 89 VAL A CA 1
ATOM 696 C C . VAL A 1 89 ? -3.883 -0.191 5.289 1.00 85.75 89 VAL A C 1
ATOM 698 O O . VAL A 1 89 ? -3.101 -0.397 6.216 1.00 85.75 89 VAL A O 1
ATOM 701 N N . LEU A 1 90 ? -4.449 -1.193 4.610 1.00 86.50 90 LEU A N 1
ATOM 702 C CA . LEU A 1 90 ? -4.147 -2.600 4.894 1.00 86.50 90 LEU A CA 1
ATOM 703 C C . LEU A 1 90 ? -2.663 -2.925 4.678 1.00 86.50 90 LEU A C 1
ATOM 705 O O . LEU A 1 90 ? -2.062 -3.601 5.513 1.00 86.50 90 LEU A O 1
ATOM 709 N N . ILE A 1 91 ? -2.056 -2.409 3.604 1.00 87.50 91 ILE A N 1
ATOM 710 C CA . ILE A 1 91 ? -0.618 -2.573 3.342 1.00 87.50 91 ILE A CA 1
ATOM 711 C C . ILE A 1 91 ? 0.206 -1.900 4.447 1.00 87.50 91 ILE A C 1
ATOM 713 O O . ILE A 1 91 ? 1.123 -2.513 4.991 1.00 87.50 91 ILE A O 1
ATOM 717 N N . LEU A 1 92 ? -0.141 -0.669 4.831 1.00 86.56 92 LEU A N 1
ATOM 718 C CA . LEU A 1 92 ? 0.543 0.054 5.912 1.00 86.56 92 LEU A CA 1
ATOM 719 C C . LEU A 1 92 ? 0.448 -0.690 7.252 1.00 86.56 92 LEU A C 1
ATOM 721 O O . LEU A 1 92 ? 1.436 -0.800 7.982 1.00 86.56 92 LEU A O 1
ATOM 725 N N . ALA A 1 93 ? -0.719 -1.261 7.554 1.00 81.75 93 ALA A N 1
ATOM 726 C CA . ALA A 1 93 ? -0.926 -2.069 8.749 1.00 81.75 93 ALA A CA 1
ATOM 727 C C . ALA A 1 93 ? -0.064 -3.344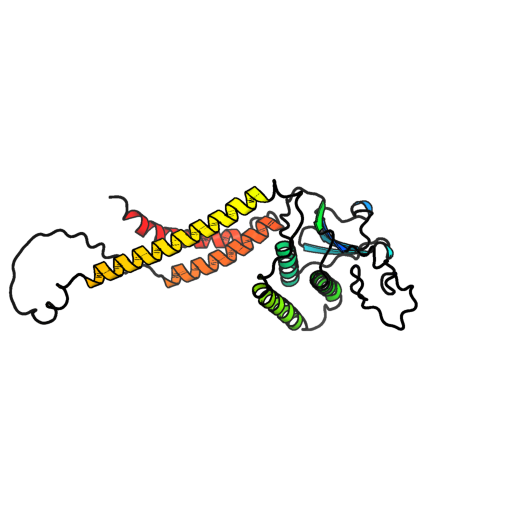 8.739 1.00 81.75 93 ALA A C 1
ATOM 729 O O . ALA A 1 93 ? 0.514 -3.700 9.768 1.00 81.75 93 ALA A O 1
ATOM 730 N N . GLN A 1 94 ? 0.075 -4.012 7.586 1.00 84.50 94 GLN A N 1
ATOM 731 C CA . GLN A 1 94 ? 0.960 -5.176 7.433 1.00 84.50 94 GLN A CA 1
ATOM 732 C C . GLN A 1 94 ? 2.430 -4.820 7.660 1.00 84.50 94 GLN A C 1
ATOM 734 O O . GLN A 1 94 ? 3.151 -5.579 8.308 1.00 84.50 94 GLN A O 1
ATOM 739 N N . LEU A 1 95 ? 2.863 -3.655 7.176 1.00 82.81 95 LEU A N 1
ATOM 740 C CA . LEU A 1 95 ? 4.224 -3.154 7.373 1.00 82.81 95 LEU A CA 1
ATOM 741 C C . LEU A 1 95 ? 4.497 -2.712 8.822 1.00 82.81 95 LEU A C 1
ATOM 743 O O . LEU A 1 95 ? 5.631 -2.364 9.141 1.00 82.81 95 LEU A O 1
ATOM 747 N N . LYS A 1 96 ? 3.481 -2.722 9.705 1.00 81.12 96 LYS A N 1
ATOM 748 C CA . LYS A 1 96 ? 3.532 -2.194 11.083 1.00 81.12 96 LYS A CA 1
ATOM 749 C C . LYS A 1 96 ? 4.098 -0.772 11.153 1.00 81.12 96 LYS A C 1
ATOM 751 O O . LYS A 1 96 ? 4.662 -0.369 12.169 1.00 81.12 96 LYS A O 1
ATOM 756 N N . SER A 1 97 ? 3.972 -0.007 10.074 1.00 63.78 97 SER A N 1
ATOM 757 C CA . SER A 1 97 ? 4.589 1.305 9.979 1.00 63.78 97 SER A CA 1
ATOM 758 C C . SER A 1 97 ? 3.758 2.315 10.766 1.00 63.78 97 SER A C 1
ATOM 760 O O . SER A 1 97 ? 2.641 2.643 10.365 1.00 63.78 97 SER A O 1
ATOM 762 N N . SER A 1 98 ? 4.295 2.831 11.872 1.00 60.03 98 SER A N 1
ATOM 763 C CA . SER A 1 98 ? 3.757 4.025 12.522 1.00 60.03 98 SER A CA 1
ATOM 764 C C . SER A 1 98 ? 4.280 5.266 11.792 1.00 60.03 98 SER A C 1
ATOM 766 O O . SER A 1 98 ? 5.474 5.586 11.787 1.00 60.03 98 SER A O 1
ATOM 768 N N . ILE A 1 99 ? 3.377 5.962 11.106 1.00 62.28 99 ILE A N 1
ATOM 769 C CA . ILE A 1 99 ? 3.704 7.200 10.399 1.00 62.28 99 ILE A CA 1
ATOM 770 C C . ILE A 1 99 ? 3.574 8.335 11.412 1.00 62.28 99 ILE A C 1
ATOM 772 O O . ILE A 1 99 ? 2.483 8.605 11.911 1.00 62.28 99 ILE A O 1
ATOM 776 N N . LYS A 1 100 ? 4.702 8.961 11.763 1.00 61.12 100 LYS A N 1
ATOM 777 C CA . LYS A 1 100 ? 4.701 10.204 12.535 1.00 61.12 100 LYS A CA 1
ATOM 778 C C . LYS A 1 100 ? 4.527 11.350 11.547 1.00 61.12 100 LYS A C 1
ATOM 780 O O . LYS A 1 100 ? 5.209 11.414 10.535 1.00 61.12 100 LYS A O 1
ATOM 785 N N . VAL A 1 101 ? 3.594 12.232 11.863 1.00 49.97 101 VAL A N 1
ATOM 786 C CA . VAL A 1 101 ? 3.069 13.289 10.985 1.00 49.97 101 VAL A CA 1
ATOM 787 C C . VAL A 1 101 ? 4.111 14.353 10.644 1.00 49.97 101 VAL A C 1
ATOM 789 O O . VAL A 1 101 ? 4.022 14.998 9.609 1.00 49.97 101 VAL A O 1
ATOM 792 N N . SER A 1 102 ? 5.107 14.530 11.511 1.00 54.12 102 SER A N 1
ATOM 793 C CA . SER A 1 102 ? 6.129 15.566 11.372 1.00 54.12 102 SER A CA 1
ATOM 794 C C . SER A 1 102 ? 7.261 15.207 10.408 1.00 54.12 102 SER A C 1
ATOM 796 O O . SER A 1 102 ? 8.154 16.022 10.214 1.00 54.12 102 SER A O 1
ATOM 798 N N . GLU A 1 103 ? 7.294 13.991 9.858 1.00 64.56 103 GLU A N 1
ATOM 799 C CA . GLU A 1 103 ? 8.357 13.578 8.940 1.00 64.56 103 GLU A CA 1
ATOM 800 C C . GLU A 1 103 ? 7.989 14.000 7.508 1.00 64.56 103 GLU A C 1
ATOM 802 O O . GLU A 1 103 ? 7.031 13.486 6.929 1.00 64.56 103 GLU A O 1
ATOM 807 N N . GLU A 1 104 ? 8.763 14.928 6.932 1.00 74.94 104 GLU A N 1
ATOM 808 C CA . GLU A 1 104 ? 8.616 15.397 5.539 1.00 74.94 104 GLU A CA 1
ATOM 809 C C . GLU A 1 104 ? 8.671 14.237 4.536 1.00 74.94 104 GLU A C 1
ATOM 811 O O . GLU A 1 104 ? 7.943 14.197 3.538 1.00 74.94 104 GLU A O 1
ATOM 816 N N . GLN A 1 105 ? 9.500 13.248 4.865 1.00 80.75 105 GLN A N 1
ATOM 817 C CA . GLN A 1 105 ? 9.675 12.017 4.128 1.00 80.75 105 GLN A CA 1
ATOM 818 C C . GLN A 1 105 ? 9.938 10.860 5.089 1.00 80.75 105 GLN A C 1
ATOM 820 O O . GLN A 1 105 ? 10.829 10.919 5.936 1.00 80.75 105 GLN A O 1
ATOM 825 N N . LYS A 1 106 ? 9.231 9.750 4.872 1.00 85.06 106 LYS A N 1
ATOM 826 C CA . LYS A 1 106 ? 9.464 8.495 5.583 1.00 85.06 106 LYS A CA 1
ATOM 827 C C . LYS A 1 106 ? 9.543 7.327 4.614 1.00 85.06 106 LYS A C 1
ATOM 829 O O . LYS A 1 106 ? 8.618 7.078 3.841 1.00 85.06 106 LYS A O 1
ATOM 834 N N . ILE A 1 107 ? 10.632 6.565 4.685 1.00 86.50 107 ILE A N 1
ATOM 835 C CA . ILE A 1 107 ? 10.725 5.270 4.004 1.00 86.50 107 ILE A CA 1
ATOM 836 C C . ILE A 1 107 ? 9.969 4.254 4.860 1.00 86.50 107 ILE A C 1
ATOM 838 O O . ILE A 1 107 ? 10.397 3.927 5.965 1.00 86.50 107 ILE A O 1
ATOM 842 N N . LEU A 1 108 ? 8.838 3.768 4.356 1.00 88.31 108 LEU A N 1
ATOM 843 C CA . LEU A 1 108 ? 7.986 2.809 5.061 1.00 88.31 108 LEU A CA 1
ATOM 844 C C . LEU A 1 108 ? 8.452 1.374 4.837 1.00 88.31 108 LEU A C 1
ATOM 846 O O . LEU A 1 108 ? 8.408 0.549 5.744 1.00 88.31 108 LEU A O 1
ATOM 850 N N . SER A 1 109 ? 8.913 1.081 3.622 1.00 88.19 109 SER A N 1
ATOM 851 C CA . SER A 1 109 ? 9.574 -0.176 3.303 1.00 88.19 109 SER A CA 1
ATOM 852 C C . SER A 1 109 ? 10.581 0.023 2.181 1.00 88.19 109 SER A C 1
ATOM 854 O O . SER A 1 109 ? 10.337 0.782 1.242 1.00 88.19 109 SER A O 1
ATOM 856 N N . LYS A 1 110 ? 11.702 -0.697 2.259 1.00 85.56 110 LYS A N 1
ATOM 857 C CA . LYS A 1 110 ? 12.665 -0.805 1.154 1.00 85.56 110 LYS A CA 1
ATOM 858 C C . LYS A 1 110 ? 12.257 -1.871 0.134 1.00 85.56 110 LYS A C 1
ATOM 860 O O . LYS A 1 110 ? 12.647 -1.773 -1.020 1.00 85.56 110 LYS A O 1
ATOM 865 N N . ASN A 1 111 ? 11.444 -2.842 0.559 1.00 85.62 111 ASN A N 1
ATOM 866 C CA . ASN A 1 111 ? 11.017 -3.975 -0.250 1.00 85.62 111 ASN A CA 1
ATOM 867 C C . ASN A 1 111 ? 9.518 -4.225 -0.079 1.00 85.62 111 ASN A C 1
ATOM 869 O O . ASN A 1 111 ? 9.043 -4.579 1.002 1.00 85.62 111 ASN A O 1
ATOM 873 N N . LEU A 1 112 ? 8.770 -4.056 -1.161 1.00 87.31 112 LEU A N 1
ATOM 874 C CA . LEU A 1 112 ? 7.380 -4.474 -1.246 1.00 87.31 112 LEU A CA 1
ATOM 875 C C . LEU A 1 112 ? 7.274 -5.919 -1.728 1.00 87.31 112 LEU A C 1
ATOM 877 O O . LEU A 1 112 ? 8.004 -6.362 -2.618 1.00 87.31 112 LEU A O 1
ATOM 881 N N . THR A 1 113 ? 6.317 -6.651 -1.163 1.00 88.38 113 THR A N 1
ATOM 882 C CA . THR A 1 113 ? 5.965 -7.981 -1.667 1.00 88.38 113 THR A CA 1
ATOM 883 C C . THR A 1 113 ? 5.284 -7.870 -3.029 1.00 88.38 113 THR A C 1
ATOM 885 O O . THR A 1 113 ? 4.694 -6.847 -3.391 1.00 88.38 113 THR A O 1
ATOM 888 N N . GLN A 1 114 ? 5.313 -8.956 -3.799 1.00 82.69 114 GLN A N 1
ATOM 889 C CA . GLN A 1 114 ? 4.705 -8.968 -5.126 1.00 82.69 114 GLN A CA 1
ATOM 890 C C . GLN A 1 114 ? 3.189 -8.723 -5.096 1.00 82.69 114 GLN A C 1
ATOM 892 O O . GLN A 1 114 ? 2.646 -8.134 -6.032 1.00 82.69 114 GLN A O 1
ATOM 897 N N . GLU A 1 115 ? 2.517 -9.177 -4.041 1.00 86.38 115 GLU A N 1
ATOM 898 C CA . GLU A 1 115 ? 1.093 -8.943 -3.823 1.00 86.38 115 GLU A CA 1
ATOM 899 C C . GLU A 1 115 ? 0.813 -7.451 -3.624 1.00 86.38 115 GLU A C 1
ATOM 901 O O . GLU 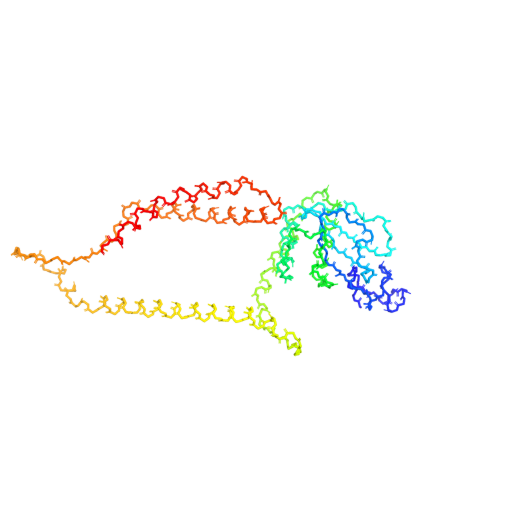A 1 115 ? -0.000 -6.881 -4.349 1.00 86.38 115 GLU A O 1
ATOM 906 N N . GLN A 1 116 ? 1.572 -6.789 -2.746 1.00 90.69 116 GLN A N 1
ATOM 907 C CA . GLN A 1 116 ? 1.466 -5.346 -2.510 1.00 90.69 116 GLN A CA 1
ATOM 908 C C . GLN A 1 116 ? 1.715 -4.540 -3.792 1.00 90.69 116 GLN A C 1
ATOM 910 O O . GLN A 1 116 ? 0.950 -3.633 -4.116 1.00 90.69 116 GLN A O 1
ATOM 915 N N . ILE A 1 117 ? 2.731 -4.915 -4.576 1.00 89.12 117 ILE A N 1
ATOM 916 C CA . ILE A 1 117 ? 3.015 -4.284 -5.876 1.00 89.12 117 ILE A CA 1
ATOM 917 C C . ILE A 1 117 ? 1.829 -4.440 -6.835 1.00 89.12 117 ILE A C 1
ATOM 919 O O . ILE A 1 117 ? 1.457 -3.487 -7.519 1.00 89.12 117 ILE A O 1
ATOM 923 N N . ASN A 1 118 ? 1.217 -5.626 -6.905 1.00 88.44 118 ASN A N 1
ATOM 924 C CA . ASN A 1 118 ? 0.058 -5.847 -7.773 1.00 88.44 118 ASN A CA 1
ATOM 925 C C . ASN A 1 118 ? -1.128 -4.962 -7.365 1.00 88.44 118 ASN A C 1
ATOM 927 O O . ASN A 1 118 ? -1.810 -4.435 -8.243 1.00 88.44 118 ASN A O 1
ATOM 931 N N . ILE A 1 119 ? -1.344 -4.769 -6.060 1.00 90.44 119 ILE A N 1
ATOM 932 C CA . ILE A 1 119 ? -2.392 -3.881 -5.547 1.00 90.44 119 ILE A CA 1
ATOM 933 C C . ILE A 1 119 ? -2.141 -2.446 -6.007 1.00 90.44 119 ILE A C 1
ATOM 935 O O . ILE A 1 119 ? -3.018 -1.837 -6.619 1.00 90.44 119 ILE A O 1
ATOM 939 N N . PHE A 1 120 ? -0.932 -1.919 -5.797 1.00 92.12 120 PHE A N 1
ATOM 940 C CA . PHE A 1 120 ? -0.610 -0.558 -6.225 1.00 92.12 120 PHE A CA 1
ATOM 941 C C . PHE A 1 120 ? -0.725 -0.372 -7.738 1.00 92.12 120 PHE A C 1
ATOM 943 O O . PHE A 1 120 ? -1.231 0.648 -8.196 1.00 92.12 120 PHE A O 1
ATOM 950 N N . LYS A 1 121 ? -0.325 -1.358 -8.541 1.00 88.81 121 LYS A N 1
ATOM 951 C CA . LYS A 1 121 ? -0.520 -1.296 -9.996 1.00 88.81 121 LYS A CA 1
ATOM 952 C C . LYS A 1 121 ? -1.982 -1.239 -10.409 1.00 88.81 121 LYS A C 1
ATOM 954 O O . LYS A 1 121 ? -2.304 -0.501 -11.337 1.00 88.81 121 LYS A O 1
ATOM 959 N N . ALA A 1 122 ? -2.841 -2.025 -9.767 1.00 89.94 122 ALA A N 1
ATOM 960 C CA . ALA A 1 122 ? -4.269 -2.015 -10.058 1.00 89.94 122 ALA A CA 1
ATOM 961 C C . ALA A 1 122 ? -4.869 -0.635 -9.751 1.00 89.94 122 ALA A C 1
ATOM 963 O O . ALA A 1 122 ? -5.552 -0.065 -10.600 1.00 89.94 122 ALA A O 1
ATOM 964 N N . ILE A 1 123 ? -4.491 -0.039 -8.612 1.00 91.25 123 ILE A N 1
ATOM 965 C CA . ILE A 1 123 ? -4.836 1.350 -8.272 1.00 91.25 123 ILE A CA 1
ATOM 966 C C . ILE A 1 123 ? -4.362 2.301 -9.379 1.00 91.25 123 ILE A C 1
ATOM 968 O O . ILE A 1 123 ? -5.158 3.081 -9.897 1.00 91.25 123 ILE A O 1
ATOM 972 N N . MET A 1 124 ? -3.096 2.204 -9.794 1.00 88.38 124 MET A N 1
ATOM 973 C CA . MET A 1 124 ? -2.528 3.084 -10.823 1.00 88.38 124 MET A CA 1
ATOM 974 C C . MET A 1 124 ? -3.202 2.926 -12.196 1.00 88.38 124 MET A C 1
ATOM 976 O O . MET A 1 124 ? -3.342 3.903 -12.925 1.00 88.38 124 MET A O 1
ATOM 980 N N . SER A 1 125 ? -3.638 1.713 -12.542 1.00 88.00 125 SER A N 1
ATOM 981 C CA . SER A 1 125 ? -4.279 1.409 -13.832 1.00 88.00 125 SER A CA 1
ATOM 982 C C . SER A 1 125 ? -5.742 1.864 -13.877 1.00 88.00 125 SER A C 1
ATOM 984 O O . SER A 1 125 ? -6.240 2.210 -14.944 1.00 88.00 125 SER A O 1
ATOM 986 N N . SER A 1 126 ? -6.409 1.947 -12.718 1.00 83.31 126 SER A N 1
ATOM 987 C CA . SER A 1 126 ? -7.808 2.392 -12.615 1.00 83.31 126 SER A CA 1
ATOM 988 C C . SER A 1 126 ? -8.041 3.845 -13.052 1.00 83.31 126 SER A C 1
ATOM 990 O O . SER A 1 126 ? -9.168 4.203 -13.389 1.00 83.31 126 SER A O 1
ATOM 992 N N . LYS A 1 127 ? -6.983 4.672 -13.130 1.00 69.50 127 LYS A N 1
ATOM 993 C CA . LYS A 1 127 ? -7.050 6.053 -13.649 1.00 69.50 127 LYS A CA 1
ATOM 994 C C . LYS A 1 127 ? -7.554 6.111 -15.100 1.00 69.50 127 LYS A C 1
ATOM 996 O O . LYS A 1 127 ? -8.123 7.122 -15.494 1.00 69.50 127 LYS A O 1
ATOM 1001 N N . ASN A 1 128 ? -7.396 5.028 -15.865 1.00 57.53 128 ASN A N 1
ATOM 1002 C CA . ASN A 1 128 ? -7.773 4.976 -17.279 1.00 57.53 128 ASN A CA 1
ATOM 1003 C C . ASN A 1 128 ? -9.182 4.401 -17.524 1.00 57.53 128 ASN A C 1
ATOM 1005 O O . ASN A 1 128 ? -9.656 4.442 -18.654 1.00 57.53 128 ASN A O 1
ATOM 1009 N N . GLU A 1 129 ? -9.867 3.901 -16.489 1.00 51.50 129 GLU A N 1
ATOM 1010 C CA . GLU A 1 129 ? -11.193 3.266 -16.592 1.00 51.50 129 GLU A CA 1
ATOM 1011 C C . GLU A 1 129 ? -12.293 4.098 -15.914 1.00 51.50 129 GLU A C 1
ATOM 1013 O O . GLU A 1 129 ? -13.226 3.575 -15.303 1.00 51.50 129 GLU A O 1
ATOM 1018 N N . HIS A 1 130 ? -12.253 5.424 -16.055 1.00 43.72 130 HIS A N 1
ATOM 1019 C CA . HIS A 1 130 ? -13.461 6.243 -15.896 1.00 43.72 130 HIS A CA 1
ATOM 1020 C C . HIS A 1 130 ? -14.403 6.047 -17.096 1.00 43.72 130 HIS A C 1
ATOM 1022 O O . HIS A 1 130 ? -14.734 6.982 -17.812 1.00 43.72 130 HIS A O 1
ATOM 1028 N N . SER A 1 131 ? -14.822 4.801 -17.327 1.00 40.09 131 SER A N 1
ATOM 1029 C CA . SER A 1 131 ? -15.995 4.463 -18.125 1.00 40.09 131 SER A CA 1
ATOM 1030 C C . SER A 1 131 ? -16.421 3.017 -17.839 1.00 40.09 131 SER A C 1
ATOM 1032 O O . SER A 1 131 ? -15.738 2.066 -18.204 1.00 40.09 131 SER A O 1
ATOM 1034 N N . SER A 1 132 ? -17.588 2.874 -17.205 1.00 40.12 132 SER A N 1
ATOM 1035 C CA . SER A 1 132 ? -18.416 1.661 -17.050 1.00 40.12 132 SER A CA 1
ATOM 1036 C C . SER A 1 132 ? -18.050 0.597 -15.978 1.00 40.12 132 SER A C 1
ATOM 1038 O O . SER A 1 132 ? -17.155 -0.223 -16.122 1.00 40.12 132 SER A O 1
ATOM 1040 N N . ASN A 1 133 ? -18.848 0.575 -14.897 1.00 43.38 133 ASN A N 1
ATOM 1041 C CA . ASN A 1 133 ? -19.360 -0.585 -14.128 1.00 43.38 133 ASN A CA 1
ATOM 1042 C C . ASN A 1 133 ? -18.448 -1.748 -13.638 1.00 43.38 133 ASN A C 1
ATOM 1044 O O . ASN A 1 133 ? -18.967 -2.721 -13.086 1.00 43.38 133 ASN A O 1
ATOM 1048 N N . GLY A 1 134 ? -17.118 -1.676 -13.735 1.00 45.50 134 GLY A N 1
ATOM 1049 C CA . GLY A 1 134 ? -16.211 -2.782 -13.363 1.00 45.50 134 GLY A CA 1
ATOM 1050 C C . GLY A 1 134 ? -15.782 -2.895 -11.885 1.00 45.50 134 GLY A C 1
ATOM 1051 O O . GLY A 1 134 ? -15.181 -3.901 -11.495 1.00 45.50 134 GLY A O 1
ATOM 1052 N N . SER A 1 135 ? -16.083 -1.907 -11.034 1.00 51.19 135 SER A N 1
ATOM 1053 C CA . SER A 1 135 ? -15.456 -1.736 -9.703 1.00 51.19 135 SER A CA 1
ATOM 1054 C C . SER A 1 135 ? -15.721 -2.861 -8.687 1.00 51.19 135 SER A C 1
ATOM 1056 O O . SER A 1 135 ? -14.922 -3.076 -7.774 1.00 51.19 135 SER A O 1
ATOM 1058 N N . SER A 1 136 ? -16.791 -3.645 -8.846 1.00 53.41 136 SER A N 1
ATOM 1059 C CA . SER A 1 136 ? -17.178 -4.654 -7.845 1.00 53.41 136 SER A CA 1
ATOM 1060 C C . SER A 1 136 ? -16.299 -5.915 -7.834 1.00 53.41 136 SER A C 1
ATOM 1062 O O . SER A 1 136 ? -16.216 -6.606 -6.813 1.00 53.41 136 SER A O 1
ATOM 1064 N N . LYS A 1 137 ? -15.629 -6.248 -8.947 1.00 58.09 137 LYS A N 1
ATOM 1065 C CA . LYS A 1 137 ? -14.989 -7.566 -9.121 1.00 58.09 137 LYS A CA 1
ATOM 1066 C C . LYS A 1 137 ? -13.618 -7.659 -8.445 1.00 58.09 137 LYS A C 1
ATOM 1068 O O . LYS A 1 137 ? -13.315 -8.665 -7.807 1.00 58.09 137 LYS A O 1
ATOM 1073 N N . TRP A 1 138 ? -12.812 -6.601 -8.518 1.00 62.25 138 TRP A N 1
ATOM 1074 C CA . TRP A 1 138 ? -11.485 -6.574 -7.893 1.00 62.25 138 TRP A CA 1
ATOM 1075 C C . TRP A 1 138 ? -11.551 -6.355 -6.373 1.00 62.25 138 TRP A C 1
ATOM 1077 O O . TRP A 1 138 ? -10.787 -6.969 -5.628 1.00 62.25 138 TRP A O 1
ATOM 1087 N N . TYR A 1 139 ? -12.534 -5.592 -5.883 1.00 57.38 139 TYR A N 1
ATOM 1088 C CA . TYR A 1 139 ? -12.754 -5.435 -4.442 1.00 57.38 139 TYR A CA 1
ATOM 1089 C C . TYR A 1 139 ? -13.124 -6.763 -3.761 1.00 57.38 139 TYR A C 1
ATOM 1091 O O . TYR A 1 139 ? -12.633 -7.066 -2.674 1.00 57.38 139 TYR A O 1
ATOM 1099 N N . ARG A 1 140 ? -13.910 -7.623 -4.430 1.00 59.09 140 ARG A N 1
ATOM 1100 C CA . ARG A 1 140 ? -14.176 -8.996 -3.954 1.00 59.09 140 ARG A CA 1
ATOM 1101 C C . ARG A 1 140 ? -12.902 -9.838 -3.863 1.00 59.09 140 ARG A C 1
ATOM 1103 O O . ARG A 1 140 ? -12.765 -10.616 -2.921 1.00 59.09 140 ARG A O 1
ATOM 1110 N N . TRP A 1 141 ? -11.964 -9.666 -4.795 1.00 67.38 141 TRP A N 1
ATOM 1111 C CA . TRP A 1 141 ? -10.663 -10.336 -4.745 1.00 67.38 141 TRP A CA 1
ATOM 1112 C C . TRP A 1 141 ? -9.815 -9.841 -3.561 1.00 67.38 141 TRP A C 1
ATOM 1114 O O . TRP A 1 141 ? -9.345 -10.668 -2.778 1.00 67.38 141 TRP A O 1
ATOM 1124 N N . LEU A 1 142 ? -9.728 -8.521 -3.341 1.00 56.09 142 LEU A N 1
ATOM 1125 C CA . LEU A 1 142 ? -9.050 -7.916 -2.181 1.00 56.09 142 LEU A CA 1
ATOM 1126 C C . LEU A 1 142 ? -9.649 -8.358 -0.835 1.00 56.09 142 LEU A C 1
ATOM 1128 O O . LEU A 1 142 ? -8.919 -8.715 0.091 1.00 56.09 142 LEU A O 1
ATOM 1132 N N . LEU A 1 143 ? -10.979 -8.384 -0.727 1.00 55.97 143 LEU A N 1
ATOM 1133 C CA . LEU A 1 143 ? -11.681 -8.887 0.457 1.00 55.97 143 LEU A CA 1
ATOM 1134 C C . LEU A 1 143 ? -11.466 -10.390 0.682 1.00 55.97 143 LEU A C 1
ATOM 1136 O O . LEU A 1 143 ? -11.528 -10.851 1.820 1.00 55.97 143 LEU A O 1
ATOM 1140 N N . SER A 1 144 ? -11.225 -11.176 -0.372 1.00 57.03 144 SER A N 1
ATOM 1141 C CA . SER A 1 144 ? -10.892 -12.597 -0.217 1.00 57.03 144 SER A CA 1
ATOM 1142 C C . SER A 1 144 ? -9.467 -12.794 0.314 1.00 57.03 144 SER A C 1
ATOM 1144 O O . SER A 1 144 ? -9.244 -13.656 1.164 1.00 57.03 144 SER A O 1
ATOM 1146 N N . LEU A 1 145 ? -8.521 -11.939 -0.094 1.00 50.66 145 LEU A N 1
ATOM 1147 C CA . LEU A 1 145 ? -7.131 -11.984 0.370 1.00 50.66 145 LEU A CA 1
ATOM 1148 C C . LEU A 1 145 ? -7.012 -11.654 1.862 1.00 50.66 145 LEU A C 1
ATOM 1150 O O . LEU A 1 145 ? -6.291 -12.340 2.589 1.00 50.66 145 LEU A O 1
ATOM 1154 N N . SER A 1 146 ? -7.787 -10.681 2.357 1.00 47.38 146 SER A N 1
ATOM 1155 C CA . SER A 1 146 ? -7.824 -10.371 3.794 1.00 47.38 146 SER A CA 1
ATOM 1156 C C . SER A 1 146 ? -8.344 -11.544 4.640 1.00 47.38 146 SER A C 1
ATOM 1158 O O . SER A 1 146 ? -7.867 -11.757 5.758 1.00 47.38 146 SER A O 1
ATOM 1160 N N . ARG A 1 147 ? -9.259 -12.363 4.096 1.00 45.81 147 ARG A N 1
ATOM 1161 C CA . ARG A 1 147 ? -9.739 -13.596 4.747 1.00 45.81 147 ARG A CA 1
ATOM 1162 C C . ARG A 1 147 ? -8.693 -14.713 4.732 1.00 45.81 147 ARG A C 1
ATOM 1164 O O . ARG A 1 147 ? -8.563 -15.408 5.737 1.00 45.81 147 ARG A O 1
ATOM 1171 N N . CYS A 1 148 ? -7.921 -14.859 3.654 1.00 34.97 148 CYS A N 1
ATOM 1172 C CA . CYS A 1 148 ? -6.843 -15.852 3.573 1.00 34.97 148 CYS A CA 1
ATOM 1173 C C . CYS A 1 148 ? -5.672 -15.528 4.514 1.00 34.97 148 CYS A C 1
ATOM 1175 O O . CYS A 1 148 ? -5.124 -16.428 5.149 1.00 34.97 148 CYS A O 1
ATOM 1177 N N . TYR A 1 149 ? -5.333 -14.249 4.690 1.00 40.38 149 TYR A N 1
ATOM 1178 C CA . TYR A 1 149 ? -4.238 -13.838 5.575 1.00 40.38 149 TYR A CA 1
ATOM 1179 C C . TYR A 1 149 ? -4.492 -14.174 7.056 1.00 40.38 149 TYR A C 1
ATOM 1181 O O . TYR A 1 149 ? -3.568 -14.534 7.784 1.00 40.38 149 TYR A O 1
ATOM 1189 N N . LYS A 1 150 ? -5.756 -14.144 7.508 1.00 40.00 150 LYS A N 1
ATOM 1190 C CA . LYS A 1 150 ? -6.127 -14.531 8.883 1.00 40.00 150 LYS A CA 1
ATOM 1191 C C . LYS A 1 150 ? -5.838 -16.015 9.179 1.00 40.00 150 LYS A C 1
ATOM 1193 O O . LYS A 1 150 ? -5.760 -16.384 10.347 1.00 40.00 150 LYS A O 1
ATOM 1198 N N . LYS A 1 151 ? -5.655 -16.845 8.142 1.00 35.22 151 LYS A N 1
ATOM 1199 C CA . LYS A 1 151 ? -5.488 -18.301 8.244 1.00 35.22 151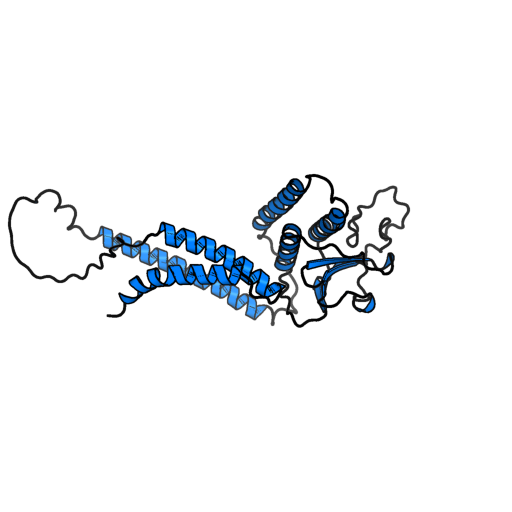 LYS A CA 1
ATOM 1200 C C . LYS A 1 151 ? -4.023 -18.771 8.322 1.00 35.22 151 LYS A C 1
ATOM 1202 O O . LYS A 1 151 ? -3.786 -19.826 8.889 1.00 35.22 151 LYS A O 1
ATOM 1207 N N . ASN A 1 152 ? -3.042 -17.986 7.857 1.00 31.78 152 ASN A N 1
ATOM 1208 C CA . ASN A 1 152 ? -1.643 -18.441 7.706 1.00 31.78 152 ASN A CA 1
ATOM 1209 C C . ASN A 1 152 ? -0.652 -17.921 8.774 1.00 31.78 152 ASN A C 1
ATOM 1211 O O . ASN A 1 152 ? 0.555 -17.928 8.557 1.00 31.78 152 ASN A O 1
ATOM 1215 N N . ARG A 1 153 ? -1.112 -17.467 9.950 1.00 39.22 153 ARG A N 1
ATOM 1216 C CA . ARG A 1 153 ? -0.239 -16.910 11.012 1.00 39.22 153 ARG A CA 1
ATOM 1217 C C . ARG A 1 153 ? 0.344 -17.969 11.970 1.00 39.22 153 ARG A C 1
ATOM 1219 O O . ARG A 1 153 ? 0.429 -17.723 13.172 1.00 39.22 153 ARG A O 1
ATOM 1226 N N . SER A 1 154 ? 0.728 -19.130 11.447 1.00 38.56 154 SER A N 1
ATOM 1227 C CA . SER A 1 154 ? 1.380 -20.212 12.193 1.00 38.56 154 SER A CA 1
ATOM 1228 C C . SER A 1 154 ? 2.507 -20.802 11.357 1.00 38.56 154 SER A C 1
ATOM 1230 O O . SER A 1 154 ? 2.352 -21.886 10.824 1.00 38.56 154 SER A O 1
ATOM 1232 N N . GLU A 1 155 ? 3.608 -20.073 11.210 1.00 39.34 155 GLU A N 1
ATOM 1233 C CA . GLU A 1 155 ? 4.938 -20.649 10.986 1.00 39.34 155 GLU A CA 1
ATOM 1234 C C . GLU A 1 155 ? 5.971 -19.520 11.073 1.00 39.34 155 GLU A C 1
ATOM 1236 O O . GLU A 1 155 ? 5.771 -18.414 10.566 1.00 39.34 155 GLU A O 1
ATOM 1241 N N . ASN A 1 156 ? 7.023 -19.777 11.839 1.00 40.50 156 ASN A N 1
ATOM 1242 C CA . ASN A 1 156 ? 8.002 -18.811 12.320 1.00 40.50 156 ASN A CA 1
ATOM 1243 C C . ASN A 1 156 ? 9.332 -19.076 11.596 1.00 40.50 156 ASN A C 1
ATOM 1245 O O . ASN A 1 156 ? 9.755 -20.230 11.607 1.00 40.50 156 ASN A O 1
ATOM 1249 N N . PRO A 1 157 ? 10.023 -18.079 11.015 1.00 48.97 157 PRO A N 1
ATOM 1250 C CA . PRO A 1 157 ? 11.422 -18.239 10.648 1.00 48.97 157 PRO A CA 1
ATOM 1251 C C . PRO A 1 157 ? 12.339 -17.537 11.658 1.00 48.97 157 PRO A C 1
ATOM 1253 O O . PRO A 1 157 ? 12.106 -16.392 12.054 1.00 48.97 157 PRO A O 1
ATOM 1256 N N . GLU A 1 158 ? 13.386 -18.253 12.063 1.00 44.34 158 GLU A N 1
ATOM 1257 C CA . GLU A 1 158 ? 14.492 -17.782 12.898 1.00 44.34 158 GLU A CA 1
ATOM 1258 C C . GLU A 1 158 ? 15.225 -16.593 12.254 1.00 44.34 158 GLU A C 1
ATOM 1260 O O . GLU A 1 158 ? 15.533 -16.607 11.060 1.00 44.34 158 GLU A O 1
ATOM 1265 N N . ILE A 1 159 ? 15.529 -15.562 13.052 1.00 37.16 159 ILE A N 1
ATOM 1266 C CA . ILE A 1 159 ? 16.399 -14.443 12.664 1.00 37.16 159 ILE A CA 1
ATOM 1267 C C . ILE A 1 159 ? 17.397 -14.156 13.794 1.00 37.16 159 ILE A C 1
ATOM 1269 O O . ILE A 1 159 ? 17.031 -14.083 14.964 1.00 37.16 159 ILE A O 1
ATOM 1273 N N . ASN A 1 160 ? 18.650 -13.989 13.364 1.00 43.50 160 ASN A N 1
ATOM 1274 C CA . ASN A 1 160 ? 19.901 -13.921 14.116 1.00 43.50 160 ASN A CA 1
ATOM 1275 C C . ASN A 1 160 ? 20.096 -12.717 15.065 1.00 43.50 160 ASN A C 1
ATOM 1277 O O . ASN A 1 160 ? 19.481 -11.656 14.967 1.00 43.50 160 ASN A O 1
ATOM 1281 N N . ASP A 1 161 ? 21.097 -12.900 15.924 1.00 43.12 161 ASP A N 1
ATOM 1282 C CA . ASP A 1 161 ? 21.143 -12.552 17.346 1.00 43.12 161 ASP A CA 1
ATOM 1283 C C . ASP A 1 161 ? 21.810 -11.201 17.696 1.00 43.12 161 ASP A C 1
ATOM 1285 O O . ASP A 1 161 ? 22.580 -11.092 18.647 1.00 43.12 161 ASP A O 1
ATOM 1289 N N . LYS A 1 162 ? 21.577 -10.132 16.918 1.00 45.78 162 LYS A N 1
ATOM 1290 C CA . LYS A 1 162 ? 22.195 -8.808 17.206 1.00 45.78 162 LYS A CA 1
ATOM 1291 C C . LYS A 1 162 ? 21.225 -7.636 17.358 1.00 45.78 162 LYS A C 1
ATOM 1293 O O . LYS A 1 162 ? 21.656 -6.508 17.558 1.00 45.78 162 LYS A O 1
ATOM 1298 N N . THR A 1 163 ? 19.920 -7.895 17.323 1.00 46.25 163 THR A N 1
ATOM 1299 C CA . THR A 1 163 ? 18.855 -6.887 17.525 1.00 46.25 163 THR A CA 1
ATOM 1300 C C . THR A 1 163 ? 17.972 -7.210 18.739 1.00 46.25 163 THR A C 1
ATOM 1302 O O . THR A 1 163 ? 16.858 -6.706 18.862 1.00 46.25 163 THR A O 1
ATOM 1305 N N . ALA A 1 164 ? 18.449 -8.083 19.633 1.00 40.84 164 ALA A N 1
ATOM 1306 C CA . ALA A 1 164 ? 17.640 -8.705 20.676 1.00 40.84 164 ALA A CA 1
ATOM 1307 C C . ALA A 1 164 ? 17.259 -7.760 21.828 1.00 40.84 164 ALA A C 1
ATOM 1309 O O . ALA A 1 164 ? 16.219 -7.965 22.444 1.00 40.84 164 ALA A O 1
ATOM 1310 N N . THR A 1 165 ? 18.034 -6.710 22.106 1.00 41.69 165 THR A N 1
ATOM 1311 C CA . THR A 1 165 ? 17.861 -5.910 23.330 1.00 41.69 165 THR A CA 1
ATOM 1312 C C . THR A 1 165 ? 16.739 -4.867 23.256 1.00 41.69 165 THR A C 1
ATOM 1314 O O . THR A 1 165 ? 16.018 -4.716 24.233 1.00 41.69 165 THR A O 1
ATOM 1317 N N . GLU A 1 166 ? 16.480 -4.234 22.104 1.00 47.72 166 GLU A N 1
ATOM 1318 C CA . GLU A 1 166 ? 15.319 -3.325 21.931 1.00 47.72 166 GLU A CA 1
ATOM 1319 C C . GLU A 1 166 ? 14.018 -4.061 21.546 1.00 47.72 166 GLU A C 1
ATOM 1321 O O . GLU A 1 166 ? 12.910 -3.561 21.748 1.00 47.72 166 GLU A O 1
ATOM 1326 N N . ILE A 1 167 ? 14.123 -5.287 21.018 1.00 44.69 167 ILE A N 1
ATOM 1327 C CA . ILE A 1 167 ? 12.967 -6.137 20.681 1.00 44.69 167 ILE A CA 1
ATOM 1328 C C . ILE A 1 167 ? 12.416 -6.856 21.931 1.00 44.69 167 ILE A C 1
ATOM 1330 O O . ILE A 1 167 ? 11.235 -7.225 21.963 1.00 44.69 167 ILE A O 1
ATOM 1334 N N . LEU A 1 168 ? 13.227 -7.020 22.984 1.00 40.75 168 LEU A N 1
ATOM 1335 C CA . LEU A 1 168 ? 12.837 -7.739 24.199 1.00 40.75 168 LEU A CA 1
ATOM 1336 C C . LEU A 1 168 ? 11.736 -7.019 24.995 1.00 40.75 168 LEU A C 1
ATOM 1338 O O . LEU A 1 168 ? 10.790 -7.671 25.438 1.00 40.75 168 LEU A O 1
ATOM 1342 N N . GLU A 1 169 ? 11.792 -5.689 25.121 1.00 47.47 169 GLU A N 1
ATOM 1343 C CA . GLU A 1 169 ? 10.833 -4.939 25.953 1.00 47.47 169 GLU A CA 1
ATOM 1344 C C . GLU A 1 169 ? 9.415 -4.913 25.355 1.00 47.47 169 GLU A C 1
ATOM 1346 O O . GLU A 1 169 ? 8.423 -5.082 26.069 1.00 47.47 169 GLU A O 1
ATOM 1351 N N . ASN A 1 170 ? 9.288 -4.830 24.027 1.00 51.31 170 ASN A N 1
ATOM 1352 C CA . ASN A 1 170 ? 7.978 -4.833 23.362 1.00 51.31 170 ASN A CA 1
ATOM 1353 C C . ASN A 1 170 ? 7.350 -6.236 23.265 1.00 51.31 170 ASN A C 1
ATOM 1355 O O . ASN A 1 170 ? 6.122 -6.377 23.222 1.00 51.31 170 ASN A O 1
ATOM 1359 N N . ASN A 1 171 ? 8.171 -7.289 23.282 1.00 53.75 171 ASN A N 1
ATOM 1360 C CA . ASN A 1 171 ? 7.688 -8.666 23.380 1.00 53.75 171 ASN A CA 1
ATOM 1361 C C . ASN A 1 171 ? 7.311 -9.047 24.817 1.00 53.75 171 ASN A C 1
ATOM 1363 O O . ASN A 1 171 ? 6.398 -9.857 24.995 1.00 53.75 171 ASN A O 1
ATOM 1367 N N . PHE A 1 172 ? 7.936 -8.436 25.827 1.00 53.03 172 PHE A N 1
ATOM 1368 C CA . PHE A 1 172 ? 7.575 -8.624 27.231 1.00 53.03 172 PHE A CA 1
ATOM 1369 C C . PHE A 1 172 ? 6.140 -8.146 27.492 1.00 53.03 172 PHE A C 1
ATOM 1371 O O . PHE A 1 172 ? 5.304 -8.945 27.913 1.00 53.03 172 PHE A O 1
ATOM 1378 N N . LEU A 1 173 ? 5.789 -6.910 27.117 1.00 60.84 173 LEU A N 1
ATOM 1379 C CA . LEU A 1 173 ? 4.419 -6.405 27.302 1.00 60.84 173 LEU A CA 1
ATOM 1380 C C . LEU A 1 173 ? 3.368 -7.236 26.553 1.00 60.84 173 LEU A C 1
ATOM 1382 O O . LEU A 1 173 ? 2.314 -7.537 27.108 1.00 60.84 173 LEU A O 1
ATOM 1386 N N . ASN A 1 174 ? 3.647 -7.665 25.320 1.00 64.94 174 ASN A N 1
ATOM 1387 C CA . ASN A 1 174 ? 2.685 -8.444 24.534 1.00 64.94 174 ASN A CA 1
ATOM 1388 C C . ASN A 1 174 ? 2.533 -9.893 25.050 1.00 64.94 174 ASN A C 1
ATOM 1390 O O . ASN A 1 174 ? 1.446 -10.475 24.992 1.00 64.94 174 ASN A O 1
ATOM 1394 N N . ARG A 1 175 ? 3.607 -10.481 25.595 1.00 71.81 175 ARG A N 1
ATOM 1395 C CA . ARG A 1 175 ? 3.576 -11.804 26.238 1.00 71.81 175 ARG A CA 1
ATOM 1396 C C . ARG A 1 175 ? 2.861 -11.751 27.588 1.00 71.81 175 ARG A C 1
ATOM 1398 O O . ARG A 1 175 ? 2.014 -12.604 27.851 1.00 71.81 175 ARG A O 1
ATOM 1405 N N . HIS A 1 176 ? 3.137 -10.734 28.402 1.00 78.62 176 HIS A N 1
ATOM 1406 C CA . HIS A 1 176 ? 2.473 -10.549 29.690 1.00 78.62 176 HIS A CA 1
ATOM 1407 C C . HIS A 1 176 ? 0.997 -10.183 29.530 1.00 78.62 176 HIS A C 1
ATOM 1409 O O . HIS A 1 176 ? 0.175 -10.731 30.255 1.00 78.62 176 HIS A O 1
ATOM 1415 N N . LEU A 1 177 ? 0.618 -9.383 28.528 1.00 81.94 177 LEU A N 1
ATOM 1416 C CA . LEU A 1 177 ? -0.790 -9.073 28.260 1.00 81.94 177 LEU A CA 1
ATOM 1417 C C . LEU A 1 177 ? -1.602 -10.325 27.886 1.00 81.94 177 LEU A C 1
ATOM 1419 O O . LEU A 1 177 ? -2.729 -10.488 28.351 1.00 81.94 177 LEU A O 1
ATOM 1423 N N . LYS A 1 178 ? -1.028 -11.241 27.091 1.00 83.19 178 LYS A N 1
ATOM 1424 C CA . LYS A 1 178 ? -1.672 -12.528 26.776 1.00 83.19 178 LYS A CA 1
ATOM 1425 C C . LYS A 1 178 ? -1.844 -13.409 28.009 1.00 83.19 178 LYS A C 1
ATOM 1427 O O . LYS A 1 178 ? -2.897 -14.019 28.160 1.00 83.19 178 LYS A O 1
ATOM 1432 N N . LEU A 1 179 ? -0.838 -13.462 28.882 1.00 88.88 179 LEU A N 1
ATOM 1433 C CA . LEU A 1 179 ? -0.931 -14.201 30.141 1.00 88.88 179 LEU A CA 1
ATOM 1434 C C . LEU A 1 179 ? -1.986 -13.584 31.064 1.00 88.88 179 LEU A C 1
ATOM 1436 O O . LEU A 1 179 ? -2.823 -14.313 31.579 1.00 88.88 179 LEU A O 1
ATOM 1440 N N . ILE A 1 180 ? -2.015 -12.256 31.197 1.00 91.12 180 ILE A N 1
ATOM 1441 C CA . ILE A 1 180 ? -3.028 -11.538 31.981 1.00 91.12 180 ILE A CA 1
ATOM 1442 C C . ILE A 1 180 ? -4.433 -11.846 31.452 1.00 91.12 180 ILE A C 1
ATOM 1444 O O . ILE A 1 180 ? -5.297 -12.223 32.235 1.00 91.12 180 ILE A O 1
ATOM 1448 N N . LEU A 1 181 ? -4.663 -11.768 30.136 1.00 88.94 181 LEU A N 1
ATOM 1449 C CA . LEU A 1 181 ? -5.957 -12.105 29.522 1.00 88.94 181 LEU A CA 1
ATOM 1450 C C . LEU A 1 181 ? -6.356 -13.573 29.725 1.00 88.94 181 LEU A C 1
ATOM 1452 O O . LEU A 1 181 ? -7.544 -13.875 29.859 1.00 88.94 181 LEU A O 1
ATOM 1456 N N . LEU A 1 182 ? -5.385 -14.486 29.746 1.00 94.00 182 LEU A N 1
ATOM 1457 C CA . LEU A 1 182 ? -5.620 -15.902 30.019 1.00 94.00 182 LEU A CA 1
ATOM 1458 C C . LEU A 1 182 ? -6.008 -16.123 31.487 1.00 94.00 182 LEU A C 1
ATOM 1460 O O . LEU A 1 182 ? -7.012 -16.781 31.750 1.00 94.00 182 LEU A O 1
ATOM 1464 N N . PHE A 1 183 ? -5.295 -15.506 32.433 1.00 93.50 183 PHE A N 1
ATOM 1465 C CA . PHE A 1 183 ? -5.651 -15.551 33.854 1.00 93.50 183 PHE A CA 1
ATOM 1466 C C . PHE A 1 183 ? -7.020 -14.925 34.128 1.00 93.50 183 PHE A C 1
ATOM 1468 O O . PHE A 1 183 ? -7.793 -15.475 34.907 1.00 93.50 183 PHE A O 1
ATOM 1475 N N . LEU A 1 184 ? -7.357 -13.825 33.451 1.00 95.00 184 LEU A N 1
ATOM 1476 C CA . LEU A 1 184 ? -8.649 -13.156 33.602 1.00 95.00 184 LEU A CA 1
ATOM 1477 C C . LEU A 1 184 ? -9.803 -14.037 33.094 1.00 95.00 184 LEU A C 1
ATOM 1479 O O . LEU A 1 184 ? -10.837 -14.120 33.747 1.00 95.00 184 LEU A O 1
ATOM 1483 N N . ASN A 1 185 ? -9.608 -14.761 31.985 1.00 91.31 185 ASN A N 1
ATOM 1484 C CA . ASN A 1 185 ? -10.587 -15.742 31.505 1.00 91.31 185 ASN A CA 1
ATOM 1485 C C . ASN A 1 185 ? -10.742 -16.932 32.460 1.00 91.31 185 ASN A C 1
ATOM 1487 O O . ASN A 1 185 ? -11.868 -17.316 32.763 1.00 91.31 185 ASN A O 1
ATOM 1491 N N . ILE A 1 186 ? -9.639 -17.496 32.964 1.00 94.88 186 ILE A N 1
ATOM 1492 C CA . ILE A 1 186 ? -9.696 -18.599 33.938 1.00 94.88 186 ILE A CA 1
ATOM 1493 C C . ILE A 1 186 ? -10.426 -18.147 35.204 1.00 94.88 186 ILE A C 1
ATOM 1495 O O . ILE A 1 186 ? -11.309 -18.852 35.686 1.00 94.88 186 ILE A O 1
ATOM 1499 N N . PHE A 1 187 ? -10.111 -16.953 35.708 1.00 95.44 187 PHE A N 1
ATOM 1500 C CA . PHE A 1 187 ? -10.777 -16.382 36.873 1.00 95.44 187 PHE A CA 1
ATOM 1501 C C . PHE A 1 187 ? -12.288 -16.236 36.652 1.00 95.44 187 PHE A C 1
ATOM 1503 O O . PHE A 1 187 ? -13.067 -16.650 37.506 1.00 95.44 187 PHE A O 1
ATOM 1510 N N . LEU A 1 188 ? -12.716 -15.729 35.490 1.00 93.81 188 LEU A N 1
ATOM 1511 C CA . LEU A 1 188 ? -14.138 -15.614 35.152 1.00 93.81 188 LEU A CA 1
ATOM 1512 C C . LEU A 1 188 ? -14.842 -16.976 35.097 1.00 93.81 188 LEU A C 1
ATOM 1514 O O . LEU A 1 188 ? -15.956 -17.095 35.601 1.00 93.81 188 LEU A O 1
ATOM 1518 N N . VAL A 1 189 ? -14.194 -18.009 34.550 1.00 94.06 189 VAL A N 1
ATOM 1519 C CA . VAL A 1 189 ? -14.747 -19.374 34.531 1.00 94.06 189 VAL A CA 1
ATOM 1520 C C . VAL A 1 189 ? -14.869 -19.937 35.946 1.00 94.06 189 VAL A C 1
ATOM 1522 O O . VAL A 1 189 ? -15.900 -20.515 36.278 1.00 94.06 189 VAL A O 1
ATOM 1525 N N . VAL A 1 190 ? -13.867 -19.739 36.806 1.00 94.56 190 VAL A N 1
ATOM 1526 C CA . VAL A 1 190 ? -13.919 -20.192 38.207 1.00 94.56 190 VAL A CA 1
ATOM 1527 C C . VAL A 1 190 ? -15.033 -19.477 38.971 1.00 94.56 190 VAL A C 1
ATOM 1529 O O . VAL A 1 190 ? -15.824 -20.138 39.639 1.00 94.56 190 VAL A O 1
ATOM 1532 N N . VAL A 1 191 ? -15.152 -18.152 38.835 1.00 94.44 191 VAL A N 1
ATOM 1533 C CA . VAL A 1 191 ? -16.245 -17.376 39.447 1.00 94.44 191 VAL A CA 1
ATOM 1534 C C . VAL A 1 191 ? -17.605 -17.856 38.943 1.00 94.44 191 VAL A C 1
ATOM 1536 O O . VAL A 1 191 ? -18.527 -18.018 39.739 1.00 94.44 191 VAL A O 1
ATOM 1539 N N . TRP A 1 192 ? -17.730 -18.136 37.645 1.00 93.31 192 TRP A N 1
ATOM 1540 C CA . TRP A 1 192 ? -18.959 -18.671 37.064 1.00 93.31 192 TRP A CA 1
ATOM 1541 C C . TRP A 1 192 ? -19.299 -20.068 37.604 1.00 93.31 192 TRP A C 1
ATOM 1543 O O . TRP A 1 192 ? -20.446 -20.321 37.964 1.00 93.31 192 TRP A O 1
ATOM 1553 N N . MET A 1 193 ? -18.307 -20.947 37.760 1.00 90.56 193 MET A N 1
ATOM 1554 C CA . MET A 1 193 ? -18.492 -22.266 38.375 1.00 90.56 193 MET A CA 1
ATOM 1555 C C . MET A 1 193 ? -18.896 -22.164 39.851 1.00 90.56 193 MET A C 1
ATOM 1557 O O . MET A 1 193 ? -19.798 -22.882 40.269 1.00 90.56 193 MET A O 1
ATOM 1561 N N . PHE A 1 194 ? -18.296 -21.247 40.620 1.00 88.88 194 PHE A N 1
ATOM 1562 C CA . PHE A 1 194 ? -18.692 -20.962 42.008 1.00 88.88 194 PHE A CA 1
ATOM 1563 C C . PHE A 1 194 ? -20.110 -20.392 42.112 1.00 88.88 194 PHE A C 1
ATOM 1565 O O . PHE A 1 194 ? -20.854 -20.719 43.036 1.00 88.88 194 PHE A O 1
ATOM 1572 N N . TYR A 1 195 ? -20.497 -19.540 41.163 1.00 89.25 195 TYR A N 1
ATOM 1573 C CA . TYR A 1 195 ? -21.857 -19.024 41.076 1.00 89.25 195 TYR A CA 1
ATOM 1574 C C . TYR A 1 195 ? -22.857 -20.157 40.819 1.00 89.25 195 TYR A C 1
ATOM 1576 O O . TYR A 1 195 ? -23.875 -20.246 41.505 1.00 89.25 195 TYR A O 1
ATOM 1584 N N . LEU A 1 196 ? -22.539 -21.067 39.893 1.00 81.62 196 LEU A N 1
ATOM 1585 C CA . LEU A 1 196 ? -23.377 -22.228 39.605 1.00 81.62 196 LEU A CA 1
ATOM 1586 C C . LEU A 1 196 ? -23.483 -23.177 40.801 1.00 81.62 196 LEU A C 1
ATOM 1588 O O . LEU A 1 196 ? -24.598 -23.555 41.157 1.00 81.62 196 LEU A O 1
ATOM 1592 N N . THR A 1 197 ? -22.377 -23.520 41.463 1.00 79.50 197 THR A N 1
ATOM 1593 C CA . THR A 1 197 ? -22.420 -24.411 42.633 1.00 79.50 197 THR A CA 1
ATOM 1594 C C . THR A 1 197 ? -23.187 -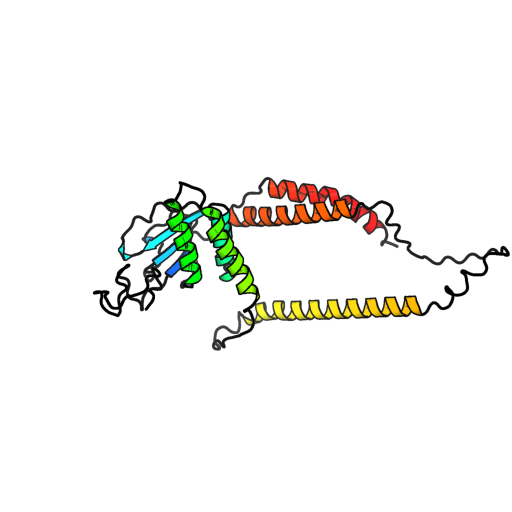23.796 43.797 1.00 79.50 197 THR A C 1
ATOM 1596 O O . THR A 1 197 ? -24.007 -24.492 44.390 1.00 79.50 197 THR A O 1
ATOM 1599 N N . ASN A 1 198 ? -23.030 -22.497 44.073 1.00 77.75 198 ASN A N 1
ATOM 1600 C CA . ASN A 1 198 ? -23.831 -21.812 45.095 1.00 77.75 198 ASN A CA 1
ATOM 1601 C C . ASN A 1 198 ? -25.314 -21.699 44.713 1.00 77.75 198 ASN A C 1
ATOM 1603 O O . ASN A 1 198 ? -26.171 -21.775 45.590 1.00 77.75 198 ASN A O 1
ATOM 1607 N N . SER A 1 199 ? -25.638 -21.552 43.424 1.00 71.69 199 SER A N 1
ATOM 1608 C CA . SER A 1 199 ? -27.034 -21.557 42.968 1.00 71.69 199 SER A CA 1
ATOM 1609 C C . SER A 1 199 ? -27.688 -22.940 43.077 1.00 71.69 199 SER A C 1
ATOM 1611 O O . SER A 1 199 ? -28.891 -23.033 43.306 1.00 71.69 199 SER A O 1
ATOM 1613 N N . TYR A 1 200 ? -26.894 -24.011 42.966 1.00 58.19 200 TYR A N 1
ATOM 1614 C CA . TYR A 1 200 ? -27.370 -25.394 43.025 1.00 58.19 200 TYR A CA 1
ATOM 1615 C C . TYR A 1 200 ? -27.459 -25.935 44.463 1.00 58.19 200 TYR A C 1
ATOM 1617 O O . TYR A 1 200 ? -28.252 -26.831 44.737 1.00 58.19 200 TYR A O 1
ATOM 1625 N N . TYR A 1 201 ? -26.691 -25.368 45.401 1.00 52.31 201 TYR A N 1
ATOM 1626 C CA . TYR A 1 201 ? -26.675 -25.750 46.821 1.00 52.31 201 TYR A CA 1
ATOM 1627 C C . TYR A 1 201 ? -27.709 -25.025 47.691 1.00 52.31 201 TYR A C 1
ATOM 1629 O O . TYR A 1 201 ? -27.552 -24.967 48.910 1.00 52.31 201 TYR A O 1
ATOM 1637 N N . ASN A 1 202 ? -28.787 -24.505 47.101 1.00 50.12 202 ASN A N 1
ATOM 1638 C CA . ASN A 1 202 ? -29.934 -24.020 47.864 1.00 50.12 202 ASN A CA 1
ATOM 1639 C C . ASN A 1 202 ? -31.083 -25.053 47.829 1.00 50.12 202 ASN A C 1
ATOM 1641 O O . ASN A 1 202 ? -32.004 -24.921 47.018 1.00 50.12 202 ASN A O 1
ATOM 1645 N N . PRO A 1 203 ? -31.046 -26.108 48.671 1.00 48.41 203 PRO A N 1
ATOM 1646 C CA . PRO A 1 203 ? -32.052 -27.171 48.683 1.00 48.41 203 PRO A CA 1
ATOM 1647 C C . PRO A 1 203 ? -33.430 -26.723 49.205 1.00 48.41 203 PRO A C 1
ATOM 1649 O O . PRO A 1 203 ? -34.358 -27.527 49.222 1.00 48.41 203 PRO A O 1
ATOM 1652 N N . GLU A 1 204 ? -33.616 -25.460 49.599 1.00 50.31 204 GLU A N 1
ATOM 1653 C CA . GLU A 1 204 ? -34.887 -24.982 50.160 1.00 50.31 204 GLU A CA 1
ATOM 1654 C C . GLU A 1 204 ? -35.928 -24.517 49.127 1.00 50.31 204 GLU A C 1
ATOM 1656 O O . GLU A 1 204 ? -37.090 -24.323 49.487 1.00 50.31 204 GLU A O 1
ATOM 1661 N N . ILE A 1 205 ? -35.578 -24.374 47.841 1.00 49.28 205 ILE A N 1
ATOM 1662 C CA . ILE A 1 205 ? -36.511 -23.799 46.847 1.00 49.28 205 ILE A CA 1
ATOM 1663 C C . ILE A 1 205 ? -37.371 -24.860 46.130 1.00 49.28 205 ILE A C 1
ATOM 1665 O O . ILE A 1 205 ? -38.478 -24.547 45.694 1.00 49.28 205 ILE A O 1
ATOM 1669 N N . ASN A 1 206 ? -36.969 -26.136 46.097 1.00 38.69 206 ASN A N 1
ATOM 1670 C CA . ASN A 1 206 ? -37.751 -27.174 45.402 1.00 38.69 206 ASN A CA 1
ATOM 1671 C C . ASN A 1 206 ? -38.908 -27.787 46.211 1.00 38.69 206 ASN A C 1
ATOM 1673 O O . ASN A 1 206 ? -39.708 -28.518 45.637 1.00 38.69 206 ASN A O 1
ATOM 1677 N N . ASN A 1 207 ? -39.074 -27.440 47.493 1.00 43.91 207 ASN A N 1
ATOM 1678 C CA . ASN A 1 207 ? -40.201 -27.929 48.304 1.00 43.91 207 ASN A CA 1
ATOM 1679 C C . ASN A 1 207 ? -41.318 -26.896 48.525 1.00 43.91 207 ASN A C 1
ATOM 1681 O O . ASN A 1 207 ? -42.303 -27.203 49.196 1.00 43.91 207 ASN A O 1
ATOM 1685 N N . LYS A 1 208 ? -41.211 -25.680 47.965 1.00 43.31 208 LYS A N 1
ATOM 1686 C CA . LYS A 1 208 ? -42.162 -24.592 48.264 1.00 43.31 208 LYS A CA 1
ATOM 1687 C C . LYS A 1 208 ? -43.179 -24.270 47.166 1.00 43.31 208 LYS A C 1
ATOM 1689 O O . LYS A 1 208 ? -44.064 -23.461 47.407 1.00 43.31 208 LYS A O 1
ATOM 1694 N N . ILE A 1 209 ? -43.122 -24.930 46.005 1.00 42.00 209 ILE A N 1
ATOM 1695 C CA . ILE A 1 209 ? -44.103 -24.718 44.917 1.00 42.00 209 ILE A CA 1
ATOM 1696 C C . ILE A 1 209 ? -45.364 -25.594 45.085 1.00 42.00 209 ILE A C 1
ATOM 1698 O O . ILE A 1 209 ? -46.358 -25.369 44.404 1.00 42.00 209 ILE A O 1
ATOM 1702 N N . GLN A 1 210 ? -45.395 -26.535 46.040 1.00 38.94 210 GLN A N 1
ATOM 1703 C CA . GLN A 1 210 ? -46.575 -27.386 46.262 1.00 38.94 210 GLN A CA 1
ATOM 1704 C C . GLN A 1 210 ? -47.409 -27.091 47.515 1.00 38.94 210 GLN A C 1
ATOM 1706 O O . GLN A 1 210 ? -48.429 -27.742 47.686 1.00 38.94 210 GLN A O 1
ATOM 1711 N N . ASN A 1 211 ? -47.058 -26.113 48.358 1.00 37.69 211 ASN A N 1
ATOM 1712 C CA . ASN A 1 211 ? -47.815 -25.842 49.590 1.00 37.69 211 ASN A CA 1
ATOM 1713 C C . ASN A 1 211 ? -47.931 -24.339 49.909 1.00 37.69 211 ASN A C 1
ATOM 1715 O O . ASN A 1 211 ? -47.570 -23.892 50.994 1.00 37.69 211 ASN A O 1
ATOM 1719 N N . GLU A 1 212 ? -48.493 -23.548 48.992 1.00 38.47 212 GLU A N 1
ATOM 1720 C CA . GLU A 1 212 ? -49.181 -22.299 49.360 1.00 38.47 212 GLU A CA 1
ATOM 1721 C C . GLU A 1 212 ? -50.675 -22.574 49.570 1.00 38.47 212 GLU A C 1
ATOM 1723 O O . GLU A 1 212 ? -51.551 -22.167 48.817 1.00 38.47 212 GLU A O 1
ATOM 1728 N N . SER A 1 213 ? -50.965 -23.294 50.649 1.00 38.47 213 SER A N 1
ATOM 1729 C CA . SER A 1 213 ? -52.212 -23.140 51.388 1.00 38.47 213 SER A CA 1
ATOM 1730 C C . SER A 1 213 ? -51.898 -23.399 52.850 1.00 38.47 213 SER A C 1
ATOM 1732 O O . SER A 1 213 ? -51.991 -24.530 53.319 1.00 38.47 213 SER A O 1
ATOM 1734 N N . SER A 1 214 ? -51.430 -22.358 53.545 1.00 38.34 214 SER A N 1
ATOM 1735 C CA . SER A 1 214 ? -51.749 -22.045 54.949 1.00 38.34 214 SER A CA 1
ATOM 1736 C C . SER A 1 214 ? -50.652 -21.223 55.635 1.00 38.34 214 SER A C 1
ATOM 1738 O O . SER A 1 214 ? -49.523 -21.668 55.791 1.00 38.34 214 SER A O 1
ATOM 1740 N N . LYS A 1 215 ? -51.104 -20.095 56.197 1.00 35.41 215 LYS A N 1
ATOM 1741 C CA . LYS A 1 215 ? -50.618 -19.410 57.410 1.00 35.41 215 LYS A CA 1
ATOM 1742 C C . LYS A 1 215 ? -49.332 -18.569 57.351 1.00 35.41 215 LYS A C 1
ATOM 1744 O O . LYS A 1 215 ? -48.214 -19.054 57.439 1.00 35.41 215 LYS A O 1
ATOM 1749 N N . ASN A 1 216 ? -49.579 -17.254 57.380 1.00 41.59 216 ASN A N 1
ATOM 1750 C CA . ASN A 1 216 ? -49.101 -16.286 58.382 1.00 41.59 216 ASN A CA 1
ATOM 1751 C C . ASN A 1 216 ? -48.053 -16.804 59.383 1.00 41.59 216 ASN A C 1
ATOM 1753 O O . ASN A 1 216 ? -48.390 -17.658 60.198 1.00 41.59 216 ASN A O 1
ATOM 1757 N N . ILE A 1 217 ? -46.883 -16.153 59.418 1.00 35.09 217 ILE A N 1
ATOM 1758 C CA . ILE A 1 217 ? -46.203 -15.647 60.626 1.00 35.09 217 ILE A CA 1
ATOM 1759 C C . ILE A 1 217 ? -45.148 -14.611 60.193 1.00 35.09 217 ILE A C 1
ATOM 1761 O O . ILE A 1 217 ? -44.364 -14.822 59.271 1.00 35.09 217 ILE A O 1
ATOM 1765 N N . ASN A 1 218 ? -45.162 -13.475 60.889 1.00 41.38 218 ASN A N 1
ATOM 1766 C CA . ASN A 1 218 ? -44.156 -12.421 60.847 1.00 41.38 218 ASN A CA 1
ATOM 1767 C C . ASN A 1 218 ? -42.776 -12.942 61.266 1.00 41.38 218 ASN A C 1
ATOM 1769 O O . ASN A 1 218 ? -42.625 -13.370 62.405 1.00 41.38 218 ASN A O 1
ATOM 1773 N N . THR A 1 219 ? -41.754 -12.725 60.438 1.00 33.19 219 THR A N 1
ATOM 1774 C CA . THR A 1 219 ? -40.368 -12.566 60.910 1.00 33.19 219 THR A CA 1
ATOM 1775 C C . THR A 1 219 ? -39.584 -11.657 59.970 1.00 33.19 219 THR A C 1
ATOM 1777 O O . THR A 1 219 ? -39.443 -11.930 58.780 1.00 33.19 219 THR A O 1
ATOM 1780 N N . LYS A 1 220 ? -39.059 -10.565 60.538 1.00 41.44 220 LYS A N 1
ATOM 1781 C CA . LYS A 1 220 ? -38.009 -9.725 59.957 1.00 41.44 220 LYS A CA 1
ATOM 1782 C C . LYS A 1 220 ? -36.763 -10.582 59.712 1.00 41.44 220 LYS A C 1
ATOM 1784 O O . LYS A 1 220 ? -36.167 -11.063 60.669 1.00 41.44 220 LYS A O 1
ATOM 1789 N N . ALA A 1 221 ? -36.335 -10.685 58.460 1.00 30.98 221 ALA A N 1
ATOM 1790 C CA . ALA A 1 221 ? -34.971 -11.048 58.099 1.00 30.98 221 ALA A CA 1
ATOM 1791 C C . ALA A 1 221 ? -34.595 -10.266 56.836 1.00 30.98 221 ALA A C 1
ATOM 1793 O O . ALA A 1 221 ? -35.085 -10.527 55.739 1.00 30.98 221 ALA A O 1
ATOM 1794 N N . ALA A 1 222 ? -33.781 -9.232 57.029 1.00 42.28 222 ALA A N 1
ATOM 1795 C CA . ALA A 1 222 ? -33.210 -8.431 55.965 1.00 42.28 222 ALA A CA 1
ATOM 1796 C C . ALA A 1 222 ? -32.117 -9.247 55.269 1.00 42.28 222 ALA A C 1
ATOM 1798 O O . ALA A 1 222 ? -30.990 -9.297 55.747 1.00 42.28 222 ALA A O 1
ATOM 1799 N N . ASN A 1 223 ? -32.453 -9.858 54.136 1.00 36.16 223 ASN A N 1
ATOM 1800 C CA . ASN A 1 223 ? -31.469 -10.376 53.197 1.00 36.16 223 ASN A CA 1
ATOM 1801 C C . ASN A 1 223 ? -31.519 -9.501 51.946 1.00 36.16 223 ASN A C 1
ATOM 1803 O O . ASN A 1 223 ? -32.493 -9.510 51.193 1.00 36.16 223 ASN A O 1
ATOM 1807 N N . HIS A 1 224 ? -30.469 -8.699 51.771 1.00 39.28 224 HIS A N 1
ATOM 1808 C CA . HIS A 1 224 ? -30.200 -7.894 50.585 1.00 39.28 224 HIS A CA 1
ATOM 1809 C C . HIS A 1 224 ? -29.994 -8.809 49.366 1.00 39.28 224 HIS A C 1
ATOM 1811 O O . HIS A 1 224 ? -28.871 -9.103 48.966 1.00 39.28 224 HIS A O 1
ATOM 1817 N N . ALA A 1 225 ? -31.087 -9.257 48.752 1.00 33.09 225 ALA A N 1
ATOM 1818 C CA . ALA A 1 225 ? -31.070 -9.717 47.375 1.00 33.09 225 ALA A CA 1
ATOM 1819 C C . ALA A 1 225 ? -31.098 -8.469 46.487 1.00 33.09 225 ALA A C 1
ATOM 1821 O O . ALA A 1 225 ? -32.110 -7.776 46.401 1.00 33.09 225 ALA A O 1
ATOM 1822 N N . ALA A 1 226 ? -29.967 -8.145 45.862 1.00 40.72 226 ALA A N 1
ATOM 1823 C CA . ALA A 1 226 ? -29.928 -7.156 44.796 1.00 40.72 226 ALA A CA 1
ATOM 1824 C C . ALA A 1 226 ? -30.649 -7.735 43.568 1.00 40.72 226 ALA A C 1
ATOM 1826 O O . ALA A 1 226 ? -30.027 -8.269 42.651 1.00 40.72 226 ALA A O 1
ATOM 1827 N N . THR A 1 227 ? -31.977 -7.657 43.554 1.00 34.56 227 THR A N 1
ATOM 1828 C CA . THR A 1 227 ? -32.775 -7.780 42.335 1.00 34.56 227 THR A CA 1
ATOM 1829 C C . THR A 1 227 ? -32.377 -6.625 41.422 1.00 34.56 227 THR A C 1
ATOM 1831 O O . THR A 1 227 ? -32.815 -5.488 41.601 1.00 34.56 227 THR A O 1
ATOM 1834 N N . ILE A 1 228 ? -31.498 -6.892 40.453 1.00 41.56 228 ILE A N 1
ATOM 1835 C CA . ILE A 1 228 ? -31.215 -5.951 39.368 1.00 41.56 228 ILE A CA 1
ATOM 1836 C C . ILE A 1 228 ? -32.483 -5.891 38.518 1.00 41.56 228 ILE A C 1
ATOM 1838 O O . ILE A 1 228 ? -32.709 -6.718 37.636 1.00 41.56 228 ILE A O 1
ATOM 1842 N N . ASN A 1 229 ? -33.351 -4.936 38.837 1.00 42.19 229 ASN A N 1
ATOM 1843 C CA . ASN A 1 229 ? -34.570 -4.699 38.090 1.00 42.19 229 ASN A CA 1
ATOM 1844 C C . ASN A 1 229 ? -34.188 -4.036 36.755 1.00 42.19 229 ASN A C 1
ATOM 1846 O O . ASN A 1 229 ? -33.947 -2.832 36.689 1.00 42.19 229 ASN A O 1
ATOM 1850 N N . LEU A 1 230 ? -34.059 -4.845 35.699 1.00 51.91 230 LEU A N 1
ATOM 1851 C CA . LEU A 1 230 ? -33.746 -4.418 34.325 1.00 51.91 230 LEU A CA 1
ATOM 1852 C C . LEU A 1 230 ? -34.939 -3.741 33.619 1.00 51.91 230 LEU A C 1
ATOM 1854 O O . LEU A 1 230 ? -34.826 -3.346 32.458 1.00 51.91 230 LEU A O 1
ATOM 1858 N N . SER A 1 231 ? -36.077 -3.588 34.306 1.00 49.31 231 SER A N 1
ATOM 1859 C CA . SER A 1 231 ? -37.281 -2.916 33.813 1.00 49.31 231 SER A CA 1
ATOM 1860 C C . SER A 1 231 ? -37.028 -1.412 33.631 1.00 49.31 231 SER A C 1
ATOM 1862 O O . SER A 1 231 ? -37.288 -0.604 34.522 1.00 49.31 231 SER A O 1
ATOM 1864 N N . GLY A 1 232 ? -36.463 -1.033 32.489 1.00 60.22 232 GLY A N 1
ATOM 1865 C CA . GLY A 1 232 ? -36.186 0.364 32.150 1.00 60.22 232 GLY A CA 1
ATOM 1866 C C . GLY A 1 232 ? -34.993 0.570 31.222 1.00 60.22 232 GLY A C 1
ATOM 1867 O O . GLY A 1 232 ? -34.833 1.673 30.707 1.00 60.22 232 GLY A O 1
ATOM 1868 N N . ILE A 1 233 ? -34.177 -0.465 30.980 1.00 63.25 233 ILE A N 1
ATOM 1869 C CA . ILE A 1 233 ? -33.057 -0.381 30.039 1.00 63.25 233 ILE A CA 1
ATOM 1870 C C . ILE A 1 233 ? -33.505 -0.881 28.669 1.00 63.25 233 ILE A C 1
ATOM 1872 O O . ILE A 1 233 ? -33.767 -2.069 28.479 1.00 63.25 233 ILE A O 1
ATOM 1876 N N . ASP A 1 234 ? -33.523 0.016 27.689 1.00 72.06 234 ASP A N 1
ATOM 1877 C CA . ASP A 1 234 ? -33.641 -0.370 26.286 1.00 72.06 234 ASP A CA 1
ATOM 1878 C C . ASP A 1 234 ? -32.284 -0.892 25.784 1.00 72.06 234 ASP A C 1
ATOM 1880 O O . ASP A 1 234 ? -31.456 -0.160 25.233 1.00 72.06 234 ASP A O 1
ATOM 1884 N N . LEU A 1 235 ? -32.032 -2.181 26.032 1.00 69.62 235 LEU A N 1
ATOM 1885 C CA . LEU A 1 235 ? -30.804 -2.871 25.624 1.00 69.62 235 LEU A CA 1
ATOM 1886 C C . LEU A 1 235 ? -30.593 -2.831 24.104 1.00 69.62 235 LEU A C 1
ATOM 1888 O O . LEU A 1 235 ? -29.449 -2.788 23.650 1.00 69.62 235 LEU A O 1
ATOM 1892 N N . ASN A 1 236 ? -31.675 -2.773 23.322 1.00 74.44 236 ASN A N 1
ATOM 1893 C CA . ASN A 1 236 ? -31.596 -2.666 21.868 1.00 74.44 236 ASN A CA 1
ATOM 1894 C C . ASN A 1 236 ? -31.071 -1.290 21.456 1.00 74.44 236 ASN A C 1
ATOM 1896 O O . ASN A 1 236 ? -30.191 -1.195 20.598 1.00 74.44 236 ASN A O 1
ATOM 1900 N N . LYS A 1 237 ? -31.538 -0.221 22.108 1.00 77.88 237 LYS A N 1
ATOM 1901 C CA . LYS A 1 237 ? -31.023 1.134 21.881 1.00 77.88 237 LYS A CA 1
ATOM 1902 C C . LYS A 1 237 ? -29.544 1.251 22.253 1.00 77.88 237 LYS A C 1
ATOM 1904 O O . LYS A 1 237 ? -28.769 1.788 21.463 1.00 77.88 237 LYS A O 1
ATOM 1909 N N . ILE A 1 238 ? -29.142 0.714 23.409 1.00 77.06 238 ILE A N 1
ATOM 1910 C CA . ILE A 1 238 ? -27.733 0.709 23.841 1.00 77.06 238 ILE A CA 1
ATOM 1911 C C . ILE A 1 238 ? -26.864 -0.048 22.836 1.00 77.06 238 ILE A C 1
ATOM 1913 O O . ILE A 1 238 ? -25.839 0.480 22.409 1.00 77.06 238 ILE A O 1
ATOM 1917 N N . SER A 1 239 ? -27.282 -1.250 22.433 1.00 76.88 239 SER A N 1
ATOM 1918 C CA . SER A 1 239 ? -26.542 -2.079 21.477 1.00 76.88 239 SER A CA 1
ATOM 1919 C C . SER A 1 239 ? -26.364 -1.366 20.135 1.00 76.88 239 SER A C 1
ATOM 1921 O O . SER A 1 239 ? -25.239 -1.214 19.659 1.00 76.88 239 SER A O 1
ATOM 1923 N N . ASN A 1 240 ? -27.453 -0.848 19.563 1.00 75.94 240 ASN A N 1
ATOM 1924 C CA . ASN A 1 240 ? -27.427 -0.196 18.253 1.00 75.94 240 ASN A CA 1
ATOM 1925 C C . ASN A 1 240 ? -26.583 1.087 18.266 1.00 75.94 240 ASN A C 1
ATOM 1927 O O . ASN A 1 240 ? -25.834 1.361 17.328 1.00 75.94 240 ASN A O 1
ATOM 1931 N N . TYR A 1 241 ? -26.677 1.881 19.335 1.00 81.81 241 TYR A N 1
ATOM 1932 C CA . TYR A 1 241 ? -25.924 3.129 19.435 1.00 81.81 241 TYR A CA 1
ATOM 1933 C C . TYR A 1 241 ? -24.446 2.869 19.738 1.00 81.81 241 TYR A C 1
ATOM 1935 O O . TYR A 1 241 ? -23.588 3.589 19.226 1.00 81.81 241 TYR A O 1
ATOM 1943 N N . ALA A 1 242 ? -24.130 1.834 20.522 1.00 74.88 242 ALA A N 1
ATOM 1944 C CA . ALA A 1 242 ? -22.756 1.419 20.772 1.00 74.88 242 ALA A CA 1
ATOM 1945 C C . ALA A 1 242 ? -22.081 0.957 19.474 1.00 74.88 242 ALA A C 1
ATOM 1947 O O . ALA A 1 242 ? -20.989 1.437 19.163 1.00 74.88 242 ALA A O 1
ATOM 1948 N N . GLU A 1 243 ? -22.749 0.117 18.679 1.00 78.75 243 GLU A N 1
ATOM 1949 C CA . GLU A 1 243 ? -22.230 -0.346 17.388 1.00 78.75 243 GLU A CA 1
ATOM 1950 C C . GLU A 1 243 ? -22.007 0.824 16.417 1.00 78.75 243 GLU A C 1
ATOM 1952 O O . GLU A 1 243 ? -20.892 1.016 15.924 1.00 78.75 243 GLU A O 1
ATOM 1957 N N . ALA A 1 244 ? -23.013 1.688 16.239 1.00 81.19 244 ALA A N 1
ATOM 1958 C CA . ALA A 1 244 ? -22.896 2.872 15.387 1.00 81.19 244 ALA A CA 1
ATOM 1959 C C . ALA A 1 244 ? -21.789 3.834 15.861 1.00 81.19 244 ALA A C 1
ATOM 1961 O O . ALA A 1 244 ? -21.033 4.376 15.048 1.00 81.19 244 ALA A O 1
ATOM 1962 N N . SER A 1 245 ? -21.648 4.029 17.178 1.00 78.75 245 SER A N 1
ATOM 1963 C CA . SER A 1 245 ? -20.591 4.872 17.745 1.00 78.75 245 SER A CA 1
ATOM 1964 C C . SER A 1 245 ? -19.196 4.291 17.515 1.00 78.75 245 SER A C 1
ATOM 1966 O O . SER A 1 245 ? -18.273 5.054 17.235 1.00 78.75 245 SER A O 1
ATOM 1968 N N . ALA A 1 246 ? -19.038 2.964 17.570 1.00 76.38 246 ALA A N 1
ATOM 1969 C CA . ALA A 1 246 ? -17.763 2.291 17.352 1.00 76.38 246 ALA A CA 1
ATOM 1970 C C . ALA A 1 246 ? -17.303 2.421 15.894 1.00 76.38 246 ALA A C 1
ATOM 1972 O O . ALA A 1 246 ? -16.133 2.728 15.643 1.00 76.38 246 ALA A O 1
ATOM 1973 N N . THR A 1 247 ? -18.222 2.269 14.937 1.00 79.62 247 THR A N 1
ATOM 1974 C CA . THR A 1 247 ? -17.933 2.492 13.513 1.00 79.62 247 THR A CA 1
ATOM 1975 C C . THR A 1 247 ? -17.511 3.941 13.261 1.00 79.62 247 THR A C 1
ATOM 1977 O O . THR A 1 247 ? -16.435 4.183 12.717 1.00 79.62 247 THR A O 1
ATOM 1980 N N . LEU A 1 248 ? -18.282 4.914 13.758 1.00 84.75 248 LEU A N 1
ATOM 1981 C CA . LEU A 1 248 ? -17.965 6.338 13.595 1.00 84.75 248 LEU A CA 1
ATOM 1982 C C . LEU A 1 248 ? -16.672 6.749 14.322 1.00 84.75 248 LEU A C 1
ATOM 1984 O O . LEU A 1 248 ? -15.940 7.611 13.839 1.00 84.75 248 LEU A O 1
ATOM 1988 N N . ALA A 1 249 ? -16.362 6.144 15.471 1.00 75.81 249 ALA A N 1
ATOM 1989 C CA . ALA A 1 249 ? -15.116 6.379 16.199 1.00 75.81 249 ALA A CA 1
ATOM 1990 C C . ALA A 1 249 ? -13.899 5.798 15.463 1.00 75.81 249 ALA A C 1
ATOM 1992 O O . ALA A 1 249 ? -12.831 6.412 15.478 1.00 75.81 249 ALA A O 1
ATOM 1993 N N . SER A 1 250 ? -14.052 4.652 14.794 1.00 75.88 250 SER A N 1
ATOM 1994 C CA . SER A 1 250 ? -13.015 4.088 13.924 1.00 75.88 250 SER A CA 1
ATOM 1995 C C . SER A 1 250 ? -12.718 5.019 12.747 1.00 75.88 250 SER A C 1
ATOM 1997 O O . SER A 1 250 ? -11.557 5.363 12.514 1.00 75.88 250 SER A O 1
ATOM 1999 N N . ASP A 1 251 ? -13.756 5.494 12.062 1.00 71.88 251 ASP A N 1
ATOM 2000 C CA . ASP A 1 251 ? -13.608 6.407 10.924 1.00 71.88 251 ASP A CA 1
ATOM 2001 C C . ASP A 1 251 ? -13.040 7.765 11.358 1.00 71.88 251 ASP A C 1
ATOM 2003 O O . ASP A 1 251 ? -12.119 8.290 10.731 1.00 71.88 251 ASP A O 1
ATOM 2007 N N . CYS A 1 252 ? -13.497 8.282 12.501 1.00 79.38 252 CYS A N 1
ATOM 2008 C CA . CYS A 1 252 ? -12.926 9.455 13.157 1.00 79.38 252 CYS A CA 1
ATOM 2009 C C . CYS A 1 252 ? -11.434 9.274 13.461 1.00 79.38 252 CYS A C 1
ATOM 2011 O O . CYS A 1 252 ? -10.623 10.138 13.133 1.00 79.38 252 CYS A O 1
ATOM 2013 N N . LYS A 1 253 ? -11.042 8.146 14.068 1.00 72.31 253 LYS A N 1
ATOM 2014 C CA . LYS A 1 253 ? -9.640 7.858 14.395 1.00 72.31 253 LYS A CA 1
ATOM 2015 C C . LYS A 1 253 ? -8.782 7.859 13.138 1.00 72.31 253 LYS A C 1
ATOM 2017 O O . LYS A 1 253 ? -7.700 8.435 13.158 1.00 72.31 253 LYS A O 1
ATOM 2022 N N . ILE A 1 254 ? -9.274 7.272 12.051 1.00 69.44 254 ILE A N 1
ATOM 2023 C CA . ILE A 1 254 ? -8.591 7.293 10.757 1.00 69.44 254 ILE A CA 1
ATOM 2024 C C . ILE A 1 254 ? -8.489 8.731 10.237 1.00 69.44 254 ILE A C 1
ATOM 2026 O O . ILE A 1 254 ? -7.400 9.150 9.858 1.00 69.44 254 ILE A O 1
ATOM 2030 N N . ASN A 1 255 ? -9.565 9.519 10.274 1.00 65.31 255 ASN A N 1
ATOM 2031 C CA . ASN A 1 255 ? -9.535 10.902 9.794 1.00 65.31 255 ASN A CA 1
ATOM 2032 C C . ASN A 1 255 ? -8.622 11.814 10.625 1.00 65.31 255 ASN A C 1
ATOM 2034 O O . ASN A 1 255 ? -7.893 12.633 10.068 1.00 65.31 255 ASN A O 1
ATOM 2038 N N . VAL A 1 256 ? -8.582 11.635 11.941 1.00 69.50 256 VAL A N 1
ATOM 2039 C CA . VAL A 1 256 ? -7.676 12.372 12.830 1.00 69.50 256 VAL A CA 1
ATOM 2040 C C . VAL A 1 256 ? -6.225 11.924 12.632 1.00 69.50 256 VAL A C 1
ATOM 2042 O O . VAL A 1 256 ? -5.325 12.764 12.636 1.00 69.50 256 VAL A O 1
ATOM 2045 N N . GLN A 1 257 ? -5.979 10.626 12.424 1.00 60.22 257 GLN A N 1
ATOM 2046 C CA . GLN A 1 257 ? -4.631 10.088 12.204 1.00 60.22 257 GLN A CA 1
ATOM 2047 C C . GLN A 1 257 ? -4.070 10.410 10.816 1.00 60.22 257 GLN A C 1
ATOM 2049 O O . GLN A 1 257 ? -2.865 10.607 10.696 1.00 60.22 257 GLN A O 1
ATOM 2054 N N . VAL A 1 258 ? -4.917 10.458 9.786 1.00 62.56 258 VAL A N 1
ATOM 2055 C CA . VAL A 1 258 ? -4.502 10.655 8.387 1.00 62.56 258 VAL A CA 1
ATOM 2056 C C . VAL A 1 258 ? -4.581 12.122 7.965 1.00 62.56 258 VAL A C 1
ATOM 2058 O O . VAL A 1 258 ? -3.711 12.583 7.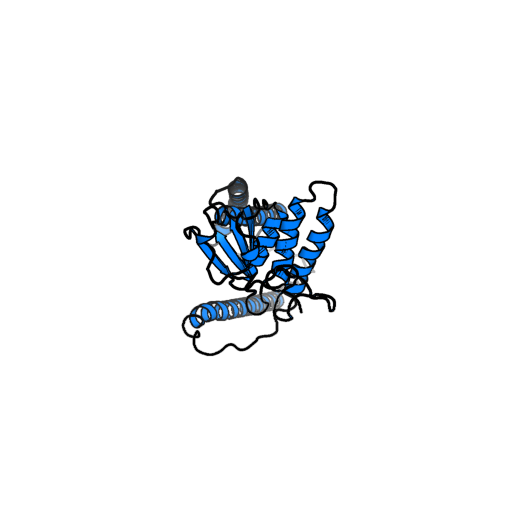233 1.00 62.56 258 VAL A O 1
ATOM 2061 N N . TYR A 1 259 ? -5.603 12.861 8.408 1.00 57.66 259 TYR A N 1
ATOM 2062 C CA . TYR A 1 259 ? -5.865 14.231 7.944 1.00 57.66 259 TYR A CA 1
ATOM 2063 C C . TYR A 1 259 ? -5.758 15.297 9.034 1.00 57.66 259 TYR A C 1
ATOM 2065 O O . TYR A 1 259 ? -5.946 16.475 8.732 1.00 57.66 259 TYR A O 1
ATOM 2073 N N . HIS A 1 260 ? -5.504 14.918 10.291 1.00 57.91 260 HIS A N 1
ATOM 2074 C CA . HIS A 1 260 ? -5.442 15.835 11.444 1.00 57.91 260 HIS A CA 1
ATOM 2075 C C . HIS A 1 260 ? -6.652 16.752 11.578 1.00 57.91 260 HIS A C 1
ATOM 2077 O O . HIS A 1 260 ? -6.570 17.844 12.138 1.00 57.91 260 HIS A O 1
ATOM 2083 N N . LYS A 1 261 ? -7.796 16.303 11.065 1.00 72.31 261 LYS A N 1
ATOM 2084 C CA . LYS A 1 261 ? -9.041 17.047 11.124 1.00 72.31 261 LYS A CA 1
ATOM 2085 C C . LYS A 1 261 ? -10.047 16.262 11.926 1.00 72.31 261 LYS A C 1
ATOM 2087 O O . LYS A 1 261 ? -10.314 15.093 11.666 1.00 72.31 261 LYS A O 1
ATOM 2092 N N . TYR A 1 262 ? -10.604 16.960 12.901 1.00 77.12 262 TYR A N 1
ATOM 2093 C CA . TYR A 1 262 ? -11.759 16.502 13.633 1.00 77.12 262 TYR A CA 1
ATOM 2094 C C . TYR A 1 262 ? -12.985 16.683 12.736 1.00 77.12 262 TYR A C 1
ATOM 2096 O O . TYR A 1 262 ? -13.415 17.811 12.480 1.00 77.12 262 TYR A O 1
ATOM 2104 N N . ASP A 1 263 ? -13.496 15.583 12.196 1.00 82.81 263 ASP A N 1
ATOM 2105 C CA . ASP A 1 263 ? -14.570 15.605 11.212 1.00 82.81 263 ASP A CA 1
ATOM 2106 C C . ASP A 1 263 ? -15.961 15.484 11.860 1.00 82.81 263 ASP A C 1
ATOM 2108 O O . ASP A 1 263 ? -16.139 15.452 13.083 1.00 82.81 263 ASP A O 1
ATOM 2112 N N . GLU A 1 264 ? -16.988 15.453 11.017 1.00 86.25 264 GLU A N 1
ATOM 2113 C CA . GLU A 1 264 ? -18.369 15.311 11.466 1.00 86.25 264 GLU A CA 1
ATOM 2114 C C . GLU A 1 264 ? -18.648 13.925 12.072 1.00 86.25 264 GLU A C 1
ATOM 2116 O O . GLU A 1 264 ? -19.476 13.811 12.977 1.00 86.25 264 GLU A O 1
ATOM 2121 N N . ASN A 1 265 ? -17.919 12.885 11.651 1.00 75.12 265 ASN A N 1
ATOM 2122 C CA . ASN A 1 265 ? -18.041 11.537 12.208 1.00 75.12 265 ASN A CA 1
ATOM 2123 C C . ASN A 1 265 ? -17.530 11.484 13.650 1.00 75.12 265 ASN A C 1
ATOM 2125 O O . ASN A 1 265 ? -18.191 10.895 14.506 1.00 75.12 265 ASN A O 1
ATOM 2129 N N . CYS A 1 266 ? -16.436 12.188 13.957 1.00 82.25 266 CYS A N 1
ATOM 2130 C CA . CYS A 1 266 ? -15.972 12.385 15.326 1.00 82.25 266 CYS A CA 1
ATOM 2131 C C . CYS A 1 266 ? -17.023 13.088 16.198 1.00 82.25 266 CYS A C 1
ATOM 2133 O O . CYS A 1 266 ? -17.222 12.730 17.358 1.00 82.25 266 CYS A O 1
ATOM 2135 N N . LYS A 1 267 ? -17.725 14.098 15.661 1.00 88.00 267 LYS A N 1
ATOM 2136 C CA . LYS A 1 267 ? -18.818 14.774 16.390 1.00 88.00 267 LYS A CA 1
ATOM 2137 C C . LYS A 1 267 ? -19.996 13.829 16.633 1.00 88.00 267 LYS A C 1
ATOM 2139 O O . LYS A 1 267 ? -20.539 13.812 17.737 1.00 88.00 267 LYS A O 1
ATOM 2144 N N . LYS A 1 268 ? -20.379 13.040 15.625 1.00 87.75 268 LYS A N 1
ATOM 2145 C CA . LYS A 1 268 ? -21.501 12.091 15.698 1.00 87.75 268 LYS A CA 1
ATOM 2146 C C . LYS A 1 268 ? -21.219 10.932 16.657 1.00 87.75 268 LYS A C 1
ATOM 2148 O O . LYS A 1 268 ? -22.095 10.611 17.456 1.00 87.75 268 LYS A O 1
ATOM 2153 N N . SER A 1 269 ? -20.009 10.366 16.653 1.00 85.00 269 SER A N 1
ATOM 2154 C CA . SER A 1 269 ? -19.634 9.289 17.585 1.00 85.00 269 SER A CA 1
ATOM 2155 C C . SER A 1 269 ? -19.695 9.755 19.041 1.00 85.00 269 SER A C 1
ATOM 2157 O O . SER A 1 269 ? -20.309 9.098 19.879 1.00 85.00 269 SER A O 1
ATOM 2159 N N . LEU A 1 270 ? -19.141 10.937 19.332 1.00 86.00 270 LEU A N 1
ATOM 2160 C CA . LEU A 1 270 ? -19.181 11.535 20.667 1.00 86.00 270 LEU A CA 1
ATOM 2161 C C . LEU A 1 270 ? -20.600 11.905 21.102 1.00 86.00 270 LEU A C 1
ATOM 2163 O O . LEU A 1 270 ? -20.925 11.767 22.280 1.00 86.00 270 LEU A O 1
ATOM 2167 N N . LYS A 1 271 ? -21.456 12.345 20.172 1.00 90.88 271 LYS A N 1
ATOM 2168 C CA . LYS A 1 271 ? -22.871 12.603 20.457 1.00 90.88 271 LYS A CA 1
ATOM 2169 C C . LYS A 1 271 ? -23.596 11.318 20.870 1.00 90.88 271 LYS A C 1
ATOM 2171 O O . LYS A 1 271 ? -24.235 11.315 21.915 1.00 90.88 271 LYS A O 1
ATOM 2176 N N . LEU A 1 272 ? -23.434 10.233 20.110 1.00 85.88 272 LEU A N 1
ATOM 2177 C CA . LEU A 1 272 ? -24.044 8.939 20.436 1.00 85.88 272 LEU A CA 1
ATOM 2178 C C . LEU A 1 272 ? -23.560 8.408 21.788 1.00 85.88 272 LEU A C 1
ATOM 2180 O O . LEU A 1 272 ? -24.376 7.999 22.605 1.00 85.88 272 LEU A O 1
ATOM 2184 N N . LEU A 1 273 ? -22.259 8.489 22.080 1.00 83.88 273 LEU A N 1
ATOM 2185 C CA . LEU A 1 273 ? -21.720 8.067 23.379 1.00 83.88 273 LEU A CA 1
ATOM 2186 C C . LEU A 1 273 ? -22.328 8.854 24.550 1.00 83.88 273 LEU A C 1
ATOM 2188 O O . LEU A 1 273 ? -22.683 8.256 25.565 1.00 83.88 273 LEU A O 1
ATOM 2192 N N . ARG A 1 274 ? -22.512 10.172 24.398 1.00 87.69 274 ARG A N 1
ATOM 2193 C CA . ARG A 1 274 ? -23.171 11.019 25.410 1.00 87.69 274 ARG A CA 1
ATOM 2194 C C . ARG A 1 274 ? -24.649 10.681 25.606 1.00 87.69 274 ARG A C 1
ATOM 2196 O O . ARG A 1 274 ? -25.160 10.875 26.702 1.00 87.69 274 ARG A O 1
ATOM 2203 N N . GLU A 1 275 ? -25.334 10.186 24.576 1.00 86.25 275 GLU A N 1
ATOM 2204 C CA . GLU A 1 275 ? -26.738 9.760 24.679 1.00 86.25 275 GLU A CA 1
ATOM 2205 C C . GLU A 1 275 ? -26.898 8.440 25.451 1.00 86.25 275 GLU A C 1
ATOM 2207 O O . GLU A 1 275 ? -27.930 8.236 26.090 1.00 86.25 275 GLU A O 1
ATOM 2212 N N . ILE A 1 276 ? -25.881 7.570 25.453 1.00 83.06 276 ILE A N 1
ATOM 2213 C CA . ILE A 1 276 ? -25.901 6.294 26.194 1.00 83.06 276 ILE A CA 1
ATOM 2214 C C . ILE A 1 276 ? -25.319 6.442 27.614 1.00 83.06 276 ILE A C 1
ATOM 2216 O O . ILE A 1 276 ? -25.734 5.748 28.541 1.00 83.06 276 ILE A O 1
ATOM 2220 N N . GLU A 1 277 ? -24.382 7.372 27.822 1.00 83.69 277 GLU A N 1
ATOM 2221 C CA . GLU A 1 277 ? -23.766 7.671 29.124 1.00 83.69 277 GLU A CA 1
ATOM 2222 C C . GLU A 1 277 ? -24.753 7.782 30.313 1.00 83.69 277 GLU A C 1
ATOM 2224 O O . GLU A 1 277 ? -24.462 7.203 31.368 1.00 83.69 277 GLU A O 1
ATOM 2229 N N . PRO A 1 278 ? -25.911 8.475 30.215 1.00 82.00 278 PRO A N 1
ATOM 2230 C CA . PRO A 1 278 ? -26.856 8.558 31.327 1.00 82.00 278 PRO A CA 1
ATOM 2231 C C . PRO A 1 278 ? -27.468 7.205 31.703 1.00 82.00 278 PRO A C 1
ATOM 2233 O O . PRO A 1 278 ? -27.725 6.987 32.888 1.00 82.00 278 PRO A O 1
ATOM 2236 N N . GLU A 1 279 ? -27.649 6.284 30.753 1.00 76.12 279 GLU A N 1
ATOM 2237 C CA . GLU A 1 279 ? -28.158 4.938 31.050 1.00 76.12 279 GLU A CA 1
ATOM 2238 C C . GLU A 1 279 ? -27.136 4.125 31.855 1.00 76.12 279 GLU A C 1
ATOM 2240 O O . GLU A 1 279 ? -27.493 3.481 32.839 1.00 76.12 279 GLU A O 1
ATOM 2245 N N . PHE A 1 280 ? -25.838 4.255 31.559 1.00 70.19 280 PHE A N 1
ATOM 2246 C CA . PHE A 1 280 ? -24.786 3.636 32.376 1.00 70.19 280 PHE A CA 1
ATOM 2247 C C . PHE A 1 280 ? -24.640 4.290 33.761 1.00 70.19 280 PHE A C 1
ATOM 2249 O O . PHE A 1 280 ? -24.441 3.603 34.769 1.00 70.19 280 PHE A O 1
ATOM 2256 N N . LYS A 1 281 ? -24.770 5.622 33.849 1.00 73.00 281 LYS A N 1
ATOM 2257 C CA . LYS A 1 281 ? -24.649 6.356 35.123 1.00 73.00 281 LYS A CA 1
ATOM 2258 C C . LYS A 1 281 ? -25.783 6.068 36.106 1.00 73.00 281 LYS A C 1
ATOM 2260 O O . LYS A 1 281 ? -25.530 6.105 37.313 1.00 73.00 281 LYS A O 1
ATOM 2265 N N . LYS A 1 282 ? -26.999 5.771 35.632 1.00 69.00 282 LYS A N 1
ATOM 2266 C CA . LYS A 1 282 ? -28.122 5.369 36.501 1.00 69.00 282 LYS A CA 1
ATOM 2267 C C . LYS A 1 282 ? -27.796 4.111 37.316 1.00 69.00 282 LYS A C 1
ATOM 2269 O O . LYS A 1 282 ? -28.198 4.036 38.471 1.00 69.00 282 LYS A O 1
ATOM 2274 N N . HIS A 1 283 ? -26.998 3.190 36.772 1.00 59.00 283 HIS A N 1
ATOM 2275 C CA . HIS A 1 283 ? -26.663 1.923 37.433 1.00 59.00 283 HIS A CA 1
ATOM 2276 C C . HIS A 1 283 ? -25.337 1.941 38.208 1.00 59.00 283 HIS A C 1
ATOM 2278 O O . HIS A 1 283 ? -25.200 1.235 39.205 1.00 59.00 283 HIS A O 1
ATOM 2284 N N . LEU A 1 284 ? -24.383 2.806 37.843 1.00 55.28 284 LEU A N 1
ATOM 2285 C CA . LEU A 1 284 ? -23.130 2.963 38.602 1.00 55.28 284 LEU A CA 1
ATOM 2286 C C . LEU A 1 284 ? -23.326 3.603 39.991 1.00 55.28 284 LEU A C 1
ATOM 2288 O O . LEU A 1 284 ? -22.470 3.451 40.862 1.00 55.28 284 LEU A O 1
ATOM 2292 N N . LYS A 1 285 ? -24.454 4.287 40.238 1.00 50.75 285 LYS A N 1
ATOM 2293 C CA . LYS A 1 285 ? -24.773 4.879 41.553 1.00 50.75 285 LYS A CA 1
ATOM 2294 C C . LYS A 1 285 ? -25.187 3.862 42.629 1.00 50.75 285 LYS A C 1
ATOM 2296 O O . LYS A 1 285 ? -25.298 4.257 43.785 1.00 50.75 285 LYS A O 1
ATOM 2301 N N . CYS A 1 286 ? -25.355 2.579 42.303 1.00 48.56 286 CYS A N 1
ATOM 2302 C CA . CYS A 1 286 ? -25.774 1.560 43.274 1.00 48.56 286 CYS A CA 1
ATOM 2303 C C . CYS A 1 286 ? -24.629 0.866 44.042 1.00 48.56 286 CYS A C 1
ATOM 2305 O O . CYS A 1 286 ? -24.925 0.111 44.957 1.00 48.56 286 CYS A O 1
ATOM 2307 N N . ASN A 1 287 ? -23.351 1.151 43.750 1.00 44.94 287 ASN A N 1
ATOM 2308 C CA . ASN A 1 287 ? -22.199 0.465 44.373 1.00 44.94 287 ASN A CA 1
ATOM 2309 C C . ASN A 1 287 ? -21.375 1.328 45.352 1.00 44.94 287 ASN A C 1
ATOM 2311 O O . ASN A 1 287 ? -20.205 1.047 45.595 1.00 44.94 287 ASN A O 1
ATOM 2315 N N . LYS A 1 288 ? -21.955 2.391 45.921 1.00 46.31 288 LYS A N 1
ATOM 2316 C CA . LYS A 1 288 ? -21.345 3.122 47.046 1.00 46.31 288 LYS A CA 1
ATOM 2317 C C . LYS A 1 288 ? -22.182 2.949 48.311 1.00 46.31 288 LYS A C 1
ATOM 2319 O O . LYS A 1 288 ? -22.855 3.891 48.723 1.00 46.31 288 LYS A O 1
ATOM 2324 N N . LYS A 1 289 ? -22.158 1.753 48.892 1.00 39.00 289 LYS A N 1
ATOM 2325 C CA . LYS A 1 289 ? -22.456 1.502 50.306 1.00 39.00 289 LYS A CA 1
ATOM 2326 C C . LYS A 1 289 ? -21.640 0.312 50.771 1.00 39.00 289 LYS A C 1
ATOM 2328 O O . LYS A 1 289 ? -21.623 -0.683 50.019 1.00 39.00 289 LYS A O 1
#

Organism: Legionella spiritensis (NCBI:txid452)